Protein AF-A0A0R3VYV4-F1 (afdb_monomer_lite)

InterPro domains:
  IPR000719 Protein kinase domain [PS50011] (1-150)
  IPR001054 Adenylyl cyclase class-3/4/guanylyl cyclase [PF00211] (214-355)
  IPR001054 Adenylyl cyclase class-3/4/guanylyl cyclase [PS50125] (221-351)
  IPR001054 Adenylyl cyclase class-3/4/guanylyl cyclase [SM00044] (185-364)
  IPR001054 Adenylyl cyclase class-3/4/guanylyl cyclase [cd07302] (225-354)
  IPR001245 Serine-threonine/tyrosine-protein kinase, catalytic domain [PF07714] (12-143)
  IPR011009 Protein kinase-like domain superfamily [SSF56112] (5-184)
  IPR018297 Adenylyl cyclase class-4/guanylyl cyclase, conserved site [PS00452] (328-351)
  IPR029787 Nucleotide cyclase [G3DSA:3.30.70.1230] (207-358)
  IPR029787 Nucleotide cyclase [SSF55073] (212-355)
  IPR050401 Cyclic nucleotide synthase [PTHR11920] (3-355)

Foldseek 3Di:
DPPPPDDDPLLLLQLLLLVLVQQLVCCPDPLNHQLQDALVQWDADPLRHTDGHNGPQFDPDDPPRCQLAAPVCVVPVVCSRSDHQLSNLSSSLQNSCCSVPPDDPCVVPDPDDDDDDPVLVVVLSVQSNDNDSVSHDGSVVVSVSSCVVCVPCPVVSSVVVVVVVVVVVVVVVVVVVVVVVVVVVVVVVVLVVLPVQDDPVCSVCLVVVHFWDKDKDFKKKKKKKAWPPVVVVPVVDDPVLNVVVLVVLVVQLCVLCPVLPWAWADDPDRITMIMDCPPPHPDPCRQVSVVVSVVVSQVSLQVDASPVCRPDRIGMFMFMFMGMWMWGWDDSVDTHIDIDDDRVVVSVVRRVPDDDPVPDDPDPDD

Structure (mmCIF, N/CA/C/O backbone):
data_AF-A0A0R3VYV4-F1
#
_entry.id   AF-A0A0R3VYV4-F1
#
loop_
_atom_site.group_PDB
_atom_site.id
_atom_site.type_symbol
_atom_site.label_atom_id
_atom_site.label_alt_id
_atom_site.label_comp_id
_atom_site.label_asym_id
_atom_site.label_entity_id
_atom_site.label_seq_id
_atom_site.pdbx_PDB_ins_code
_atom_site.Cartn_x
_atom_site.Cartn_y
_atom_site.Cartn_z
_atom_site.occupancy
_atom_site.B_iso_or_equiv
_atom_site.auth_seq_id
_atom_site.auth_comp_id
_atom_site.auth_asym_id
_atom_site.auth_atom_id
_atom_site.pdbx_PDB_model_num
ATOM 1 N N . LEU A 1 1 ? -1.640 -2.825 25.851 1.00 28.78 1 LEU A N 1
ATOM 2 C CA . LEU A 1 1 ? -2.093 -1.734 26.740 1.00 28.78 1 LEU A CA 1
ATOM 3 C C . LEU A 1 1 ? -3.556 -1.986 27.098 1.00 28.78 1 LEU A C 1
ATOM 5 O O . LEU A 1 1 ? -4.439 -1.394 26.499 1.00 28.78 1 LEU A O 1
ATOM 9 N N . HIS A 1 2 ? -3.823 -2.929 28.005 1.00 30.27 2 HIS A N 1
ATOM 10 C CA . HIS A 1 2 ? -5.100 -2.950 28.721 1.00 30.27 2 HIS A CA 1
ATOM 11 C C . HIS A 1 2 ? -4.883 -2.047 29.932 1.00 30.27 2 HIS A C 1
ATOM 13 O O . HIS A 1 2 ? -4.458 -2.519 30.982 1.00 30.27 2 HIS A O 1
ATOM 19 N N . GLU A 1 3 ? -5.051 -0.735 29.760 1.00 36.62 3 GLU A N 1
ATOM 20 C CA . GLU A 1 3 ? -5.226 0.125 30.928 1.00 36.62 3 GLU A CA 1
ATOM 21 C C . GLU A 1 3 ? -6.515 -0.337 31.604 1.00 36.62 3 GLU A C 1
ATOM 23 O O . GLU A 1 3 ? -7.604 -0.271 31.029 1.00 36.62 3 GLU A O 1
ATOM 28 N N . SER A 1 4 ? -6.365 -0.929 32.787 1.00 42.31 4 SER A N 1
ATOM 29 C CA . SER A 1 4 ? -7.476 -1.299 33.648 1.00 42.31 4 SER A CA 1
ATOM 30 C C . SER A 1 4 ? -8.308 -0.049 33.887 1.00 42.31 4 SER A C 1
ATOM 32 O O . SER A 1 4 ? -7.800 0.926 34.440 1.00 42.31 4 SER A O 1
ATOM 34 N N . ILE A 1 5 ? -9.565 -0.076 33.453 1.00 52.41 5 ILE A N 1
ATOM 35 C CA . ILE A 1 5 ? -10.529 0.992 33.703 1.00 52.41 5 ILE A CA 1
ATOM 36 C C . ILE A 1 5 ? -10.590 1.193 35.221 1.00 52.41 5 ILE A C 1
ATOM 38 O O . ILE A 1 5 ? -11.095 0.339 35.948 1.00 52.41 5 ILE A O 1
ATOM 42 N N . THR A 1 6 ? -10.021 2.290 35.718 1.00 52.12 6 THR A N 1
ATOM 43 C CA . THR A 1 6 ? -10.100 2.647 37.133 1.00 52.12 6 THR A CA 1
ATOM 44 C C . THR A 1 6 ? -11.489 3.205 37.388 1.00 52.12 6 THR A C 1
ATOM 46 O O . THR A 1 6 ? -11.818 4.305 36.944 1.00 52.12 6 THR A O 1
ATOM 49 N N . PHE A 1 7 ? -12.326 2.420 38.057 1.00 65.19 7 PHE A N 1
ATOM 50 C CA . PHE A 1 7 ? -13.676 2.835 38.410 1.00 65.19 7 PHE A CA 1
ATOM 51 C C . PHE A 1 7 ? -13.641 3.870 39.534 1.00 65.19 7 PHE A C 1
ATOM 53 O O . PHE A 1 7 ? -13.133 3.586 40.621 1.00 65.19 7 PHE A O 1
ATOM 60 N N . ASP A 1 8 ? -14.208 5.047 39.279 1.00 70.88 8 ASP A N 1
ATOM 61 C CA . ASP A 1 8 ? -14.373 6.081 40.299 1.00 70.88 8 ASP A CA 1
ATOM 62 C C . ASP A 1 8 ? -15.402 5.658 41.368 1.00 70.88 8 ASP A C 1
ATOM 64 O O . ASP A 1 8 ? -16.257 4.792 41.146 1.00 70.88 8 ASP A O 1
ATOM 68 N N . TRP A 1 9 ? -15.317 6.266 42.549 1.00 73.88 9 TRP A N 1
ATOM 69 C CA . TRP A 1 9 ? -16.144 5.985 43.719 1.00 73.88 9 TRP A CA 1
ATOM 70 C C . TRP A 1 9 ? -17.646 6.033 43.414 1.00 73.88 9 TRP A C 1
ATOM 72 O O . TRP A 1 9 ? -18.409 5.143 43.799 1.00 73.88 9 TRP A O 1
ATOM 82 N N . ASP A 1 10 ? -18.063 7.059 42.680 1.00 73.25 10 ASP A N 1
ATOM 83 C CA . ASP A 1 10 ? -19.460 7.288 42.322 1.00 73.25 10 ASP A CA 1
ATOM 84 C C . ASP A 1 10 ? -19.993 6.215 41.352 1.00 73.25 10 ASP A C 1
ATOM 86 O O . ASP A 1 10 ? -21.161 5.824 41.429 1.00 73.25 10 ASP A O 1
ATOM 90 N N . PHE A 1 11 ? -19.124 5.659 40.503 1.00 73.81 11 PHE A N 1
ATOM 91 C CA . PHE A 1 11 ? -19.455 4.533 39.630 1.00 73.81 11 PHE A CA 1
ATOM 92 C C . PHE A 1 11 ? -19.549 3.211 40.406 1.00 73.81 11 PHE A C 1
ATOM 94 O O . PHE A 1 11 ? -20.492 2.444 40.226 1.00 73.81 11 PHE A O 1
ATOM 101 N N . LYS A 1 12 ? -18.619 2.941 41.330 1.00 79.44 12 LYS A N 1
ATOM 102 C CA . LYS A 1 12 ? -18.713 1.760 42.213 1.00 79.44 12 LYS A CA 1
ATOM 103 C C . LYS A 1 12 ? -20.027 1.777 43.007 1.00 79.44 12 LYS A C 1
ATOM 105 O O . LYS A 1 12 ? -20.687 0.749 43.156 1.00 79.44 12 LYS A O 1
ATOM 110 N N . LEU A 1 13 ? -20.449 2.958 43.460 1.00 78.50 13 LEU A N 1
ATOM 111 C CA . LEU A 1 13 ? -21.697 3.145 44.192 1.00 78.50 13 LEU A CA 1
ATOM 112 C C . LEU A 1 13 ? -22.953 2.930 43.332 1.00 78.50 13 LEU A C 1
ATOM 114 O O . LEU A 1 13 ? -23.940 2.376 43.829 1.00 78.50 13 LEU A O 1
ATOM 118 N N . SER A 1 14 ? -22.941 3.340 42.059 1.00 79.00 14 SER A N 1
ATOM 119 C CA . SER A 1 14 ? -24.073 3.097 41.156 1.00 79.00 14 SER A CA 1
ATOM 120 C C . SER A 1 14 ? -24.285 1.601 40.921 1.00 79.00 14 SER A C 1
ATOM 122 O O . SER A 1 14 ? -25.412 1.126 41.067 1.00 79.00 14 SER A O 1
ATOM 124 N N . LEU A 1 15 ? -23.203 0.840 40.715 1.00 83.44 15 LEU A N 1
ATOM 125 C CA . LEU A 1 15 ? -23.258 -0.620 40.599 1.00 83.44 15 LEU A CA 1
ATOM 126 C C . LEU A 1 15 ? -23.847 -1.279 41.853 1.00 83.44 15 LEU A C 1
ATOM 128 O O . LEU A 1 15 ? -24.728 -2.130 41.747 1.00 83.44 15 LEU A O 1
ATOM 132 N N . MET A 1 16 ? -23.403 -0.871 43.048 1.00 86.81 16 MET A N 1
ATOM 133 C CA . MET A 1 16 ? -23.939 -1.412 44.307 1.00 86.81 16 MET A CA 1
ATOM 134 C C . MET A 1 16 ? -25.420 -1.081 44.491 1.00 86.81 16 MET A C 1
ATOM 136 O O . MET A 1 16 ? -26.195 -1.920 44.945 1.00 86.81 16 MET A O 1
ATOM 140 N N . THR A 1 17 ? -25.830 0.123 44.097 1.00 86.31 17 THR A N 1
ATOM 141 C CA . THR A 1 17 ? -27.230 0.548 44.168 1.00 86.31 17 THR A CA 1
ATOM 142 C C . THR A 1 17 ? -28.116 -0.290 43.244 1.00 86.31 17 THR A C 1
ATOM 144 O O . THR A 1 17 ? -29.201 -0.712 43.646 1.00 86.31 17 THR A O 1
ATOM 147 N N . ASP A 1 18 ? -27.663 -0.544 42.017 1.00 87.50 18 ASP A N 1
ATOM 148 C CA . ASP A 1 18 ? -28.381 -1.375 41.049 1.00 87.50 18 ASP A CA 1
ATOM 149 C C . ASP A 1 18 ? -28.469 -2.836 41.515 1.00 87.50 18 ASP A C 1
ATOM 151 O O . ASP A 1 18 ? -29.535 -3.448 41.421 1.00 87.50 18 ASP A O 1
ATOM 155 N N . LEU A 1 19 ? -27.387 -3.371 42.096 1.00 91.56 19 LEU A N 1
ATOM 156 C CA . LEU A 1 19 ? -27.350 -4.722 42.659 1.00 91.56 19 LEU A CA 1
ATOM 157 C C . LEU A 1 19 ? -28.344 -4.889 43.814 1.00 91.56 19 LEU A C 1
ATOM 159 O O . LEU A 1 19 ? -29.138 -5.829 43.810 1.00 91.56 19 LEU A O 1
ATOM 163 N N . VAL A 1 20 ? -28.348 -3.959 44.773 1.00 91.94 20 VAL A N 1
ATOM 164 C CA . VAL A 1 20 ? -29.266 -4.002 45.921 1.00 91.94 20 VAL A CA 1
ATOM 165 C C . VAL A 1 20 ? -30.724 -3.930 45.467 1.00 91.94 20 VAL A C 1
ATOM 167 O O . VAL A 1 20 ? -31.536 -4.733 45.920 1.00 91.94 20 VAL A O 1
ATOM 170 N N . ARG A 1 21 ? -31.057 -3.046 44.517 1.00 91.06 21 ARG A N 1
ATOM 171 C CA . ARG A 1 21 ? -32.418 -2.961 43.954 1.00 91.06 21 ARG A CA 1
ATOM 172 C C . ARG A 1 21 ? -32.823 -4.221 43.200 1.00 91.06 21 ARG A C 1
ATOM 174 O O . ARG A 1 21 ? -33.962 -4.666 43.319 1.00 91.06 21 ARG A O 1
ATOM 181 N N . GLY A 1 22 ? -31.908 -4.784 42.412 1.00 91.94 22 GLY A N 1
ATOM 182 C CA . GLY A 1 22 ? -32.158 -6.021 41.680 1.00 91.94 22 GLY A CA 1
ATOM 183 C C . GLY A 1 22 ? -32.439 -7.192 42.622 1.00 91.94 22 GLY A C 1
ATOM 184 O O . GLY A 1 22 ? -33.384 -7.947 42.396 1.00 91.94 22 GLY A O 1
ATOM 185 N N . MET A 1 23 ? -31.669 -7.308 43.707 1.00 94.31 23 MET A N 1
ATOM 186 C CA . MET A 1 23 ? -31.850 -8.358 44.711 1.00 94.31 23 MET A CA 1
ATOM 187 C C . MET A 1 23 ? -33.095 -8.154 45.572 1.00 94.31 23 MET A C 1
ATOM 189 O O . MET A 1 23 ? -33.805 -9.122 45.834 1.00 94.31 23 MET A O 1
ATOM 193 N N . GLU A 1 24 ? -33.414 -6.918 45.961 1.00 94.31 24 GLU A N 1
ATOM 194 C CA . GLU A 1 24 ? -34.666 -6.592 46.652 1.00 94.31 24 GLU A CA 1
ATOM 195 C C . GLU A 1 24 ? -35.881 -7.008 45.812 1.00 94.31 24 GLU A C 1
ATOM 197 O O . GLU A 1 24 ? -36.778 -7.699 46.303 1.00 94.31 24 GLU A O 1
ATOM 202 N N . TYR A 1 25 ? -35.870 -6.662 44.520 1.00 93.38 25 TYR A N 1
ATOM 203 C CA . TYR A 1 25 ? -36.904 -7.086 43.584 1.00 93.38 25 TYR A CA 1
ATOM 204 C C . TYR A 1 25 ? -36.983 -8.614 43.509 1.00 93.38 25 TYR A C 1
ATOM 206 O O . TYR A 1 25 ? -38.056 -9.182 43.705 1.00 93.38 25 TYR A O 1
ATOM 214 N N . LEU A 1 26 ? -35.855 -9.300 43.315 1.00 92.31 26 LEU A N 1
ATOM 215 C CA . LEU A 1 26 ? -35.811 -10.760 43.232 1.00 92.31 26 LEU A CA 1
ATOM 216 C C . LEU A 1 26 ? -36.357 -11.425 44.507 1.00 92.31 26 LEU A C 1
ATOM 218 O O . LEU A 1 26 ? -37.164 -12.350 44.421 1.00 92.31 26 LEU A O 1
ATOM 222 N N . HIS A 1 27 ? -36.004 -10.921 45.689 1.00 92.94 27 HIS A N 1
ATOM 223 C CA . HIS A 1 27 ? -36.484 -11.420 46.985 1.00 92.94 27 HIS A CA 1
ATOM 224 C C . HIS A 1 27 ? -37.983 -11.205 47.222 1.00 92.94 27 HIS A C 1
ATOM 226 O O . HIS A 1 27 ? -38.566 -11.904 48.062 1.00 92.94 27 HIS A O 1
ATOM 232 N N . SER A 1 28 ? -38.593 -10.249 46.518 1.00 90.38 28 SER A N 1
ATOM 233 C CA . SER A 1 28 ? -40.041 -10.004 46.527 1.00 90.38 28 SER A CA 1
ATOM 234 C C . SER A 1 28 ? -40.818 -10.930 45.581 1.00 90.38 28 SER A C 1
ATOM 236 O O . SER A 1 28 ? -42.023 -11.108 45.744 1.00 90.38 28 SER A O 1
ATOM 238 N N . THR A 1 29 ? -40.137 -11.551 44.612 1.00 90.75 29 THR A N 1
ATOM 239 C CA . THR A 1 29 ? -40.755 -12.478 43.651 1.00 90.75 29 THR A CA 1
ATOM 240 C C . THR A 1 29 ? -40.971 -13.877 44.242 1.00 90.75 29 THR A C 1
ATOM 242 O O . THR A 1 29 ? -40.503 -14.207 45.335 1.00 90.75 29 THR A O 1
ATOM 245 N N . SER A 1 30 ? -41.647 -14.748 43.485 1.00 86.94 30 SER A N 1
ATOM 246 C CA . SER A 1 30 ? -41.888 -16.154 43.846 1.00 86.94 30 SER A CA 1
ATOM 247 C C . SER A 1 30 ? -40.609 -16.982 44.034 1.00 86.94 30 SER A C 1
ATOM 249 O O . SER A 1 30 ? -40.664 -18.003 44.717 1.00 86.94 30 SER A O 1
ATOM 251 N N . LEU A 1 31 ? -39.468 -16.532 43.495 1.00 82.75 31 LEU A N 1
ATOM 252 C CA . LEU A 1 31 ? -38.164 -17.183 43.654 1.00 82.75 31 LEU A CA 1
ATOM 253 C C . LEU A 1 31 ? -37.600 -17.056 45.074 1.00 82.75 31 LEU A C 1
ATOM 255 O O . LEU A 1 31 ? -36.884 -17.946 45.520 1.00 82.75 31 LEU A O 1
ATOM 259 N N . LYS A 1 32 ? -37.948 -15.982 45.801 1.00 86.44 32 LYS A N 1
ATOM 260 C CA . LYS A 1 32 ? -37.542 -15.661 47.186 1.00 86.44 32 LYS A CA 1
ATOM 261 C C . LYS A 1 32 ? -36.037 -15.496 47.447 1.00 86.44 32 LYS A C 1
ATOM 263 O O . LYS A 1 32 ? -35.714 -14.740 48.357 1.00 86.44 32 LYS A O 1
ATOM 268 N N . ALA A 1 33 ? -35.147 -16.148 46.707 1.00 87.94 33 ALA A N 1
ATOM 269 C CA . ALA A 1 33 ? -33.693 -16.046 46.817 1.00 87.94 33 ALA A CA 1
ATOM 270 C C . ALA A 1 33 ? -33.030 -16.312 45.454 1.00 87.94 33 ALA A C 1
ATOM 272 O O . ALA A 1 33 ? -33.612 -16.958 44.582 1.00 87.94 33 ALA A O 1
ATOM 273 N N . HIS A 1 34 ? -31.812 -15.805 45.269 1.00 89.56 34 HIS A N 1
ATOM 274 C CA . HIS A 1 34 ? -30.977 -16.106 44.109 1.00 89.56 34 HIS A CA 1
ATOM 275 C C . HIS A 1 34 ? -30.179 -17.395 44.330 1.00 89.56 34 HIS A C 1
ATOM 277 O O . HIS A 1 34 ? -30.034 -18.194 43.405 1.00 89.56 34 HIS A O 1
ATOM 283 N N . GLY A 1 35 ? -29.619 -17.573 45.530 1.00 84.50 35 GLY A N 1
ATOM 284 C CA . GLY A 1 35 ? -28.964 -18.794 46.006 1.00 84.50 35 GLY A CA 1
ATOM 285 C C . GLY A 1 35 ? -27.571 -19.085 45.452 1.00 84.50 35 GLY A C 1
ATOM 286 O O . GLY A 1 35 ? -26.878 -19.972 45.948 1.00 84.50 35 GLY A O 1
ATOM 287 N N . ARG A 1 36 ? -27.134 -18.331 44.443 1.00 84.88 36 ARG A N 1
ATOM 288 C CA . ARG A 1 36 ? -25.826 -18.469 43.787 1.00 84.88 36 ARG A CA 1
ATOM 289 C C . ARG A 1 36 ? -25.232 -17.121 43.390 1.00 84.88 36 ARG A C 1
ATOM 291 O O . ARG A 1 36 ? -24.503 -17.042 42.410 1.00 84.88 36 ARG A O 1
ATOM 298 N N . LEU A 1 37 ? -25.585 -16.058 44.102 1.00 88.44 37 LEU A N 1
ATOM 299 C CA . LEU A 1 37 ? -25.107 -14.726 43.767 1.00 88.44 37 LEU A CA 1
ATOM 300 C C . LEU A 1 37 ? -23.566 -14.687 43.839 1.00 88.44 37 LEU A C 1
ATOM 302 O O . LEU A 1 37 ? -22.977 -15.041 44.855 1.00 88.44 37 LEU A O 1
ATOM 306 N N . LYS A 1 38 ? -22.913 -14.272 42.754 1.00 87.06 38 LYS A N 1
ATOM 307 C CA . LYS A 1 38 ? -21.460 -14.035 42.665 1.00 87.06 38 LYS A CA 1
ATOM 308 C C . LYS A 1 38 ? -21.188 -12.923 41.660 1.00 87.06 38 LYS A C 1
ATOM 310 O O . LYS A 1 38 ? -22.064 -12.566 40.871 1.00 87.06 38 LYS A O 1
ATOM 315 N N . SER A 1 39 ? -19.972 -12.387 41.658 1.00 84.88 39 SER A N 1
ATOM 316 C CA . SER A 1 39 ? -19.599 -11.269 40.779 1.00 84.88 39 SER A CA 1
ATOM 317 C C . SER A 1 39 ? -19.772 -11.582 39.290 1.00 84.88 39 SER A C 1
ATOM 319 O O . SER A 1 39 ? -20.167 -10.703 38.531 1.00 84.88 39 SER A O 1
ATOM 321 N N . THR A 1 40 ? -19.599 -12.837 38.866 1.00 84.50 40 THR A N 1
ATOM 322 C CA . THR A 1 40 ? -19.839 -13.264 37.474 1.00 84.50 40 THR A CA 1
ATOM 323 C C . THR A 1 40 ? -21.316 -13.281 37.064 1.00 84.50 40 THR A C 1
ATOM 325 O O . THR A 1 40 ? -21.600 -13.275 35.870 1.00 84.50 40 THR A O 1
ATOM 328 N N . ASN A 1 41 ? -22.258 -13.242 38.015 1.00 87.25 41 ASN A N 1
ATOM 329 C CA . ASN A 1 41 ? -23.694 -13.108 37.731 1.00 87.25 41 ASN A CA 1
ATOM 330 C C . ASN A 1 41 ? -24.158 -11.650 37.608 1.00 87.25 41 ASN A C 1
ATOM 332 O O . ASN A 1 41 ? -25.302 -11.396 37.217 1.00 87.25 41 ASN A O 1
ATOM 336 N N . CYS A 1 42 ? -23.278 -10.697 37.912 1.00 88.06 42 CYS A N 1
ATOM 337 C CA . CYS A 1 42 ? -23.524 -9.268 37.800 1.00 88.06 42 CYS A CA 1
ATOM 338 C C . CYS A 1 42 ? -22.961 -8.753 36.471 1.00 88.06 42 CYS A C 1
ATOM 340 O O . CYS A 1 42 ? -21.766 -8.492 36.346 1.00 88.06 42 CYS A O 1
ATOM 342 N N . VAL A 1 43 ? -23.823 -8.588 35.468 1.00 85.81 43 VAL A N 1
ATOM 343 C CA . VAL A 1 43 ? -23.427 -8.101 34.139 1.00 85.81 43 VAL A CA 1
ATOM 344 C C . VAL A 1 43 ? -23.752 -6.622 33.979 1.00 85.81 43 VAL A C 1
ATOM 346 O O . VAL A 1 43 ? -24.788 -6.148 34.439 1.00 85.81 43 VAL A O 1
ATOM 349 N N . VAL A 1 44 ? -22.891 -5.883 33.286 1.00 82.88 44 VAL A N 1
ATOM 350 C CA . VAL A 1 44 ? -23.073 -4.448 33.039 1.00 82.88 44 VAL A CA 1
ATOM 351 C C . VAL A 1 44 ? -23.403 -4.228 31.565 1.00 82.88 44 VAL A C 1
ATOM 353 O O . VAL A 1 44 ? -22.720 -4.740 30.680 1.00 82.88 44 VAL A O 1
ATOM 356 N N . ASN A 1 45 ? -24.485 -3.500 31.278 1.00 76.31 45 ASN A N 1
ATOM 357 C CA . ASN A 1 45 ? -24.904 -3.240 29.897 1.00 76.31 45 ASN A CA 1
ATOM 358 C C . ASN A 1 45 ? -24.183 -2.023 29.275 1.00 76.31 45 ASN A C 1
ATOM 360 O O . ASN A 1 45 ? -23.440 -1.312 29.942 1.00 76.31 45 ASN A O 1
ATOM 364 N N . ARG A 1 46 ? -24.456 -1.723 27.993 1.00 68.38 46 ARG A N 1
ATOM 365 C CA . ARG A 1 46 ? -23.885 -0.554 27.278 1.00 68.38 46 ARG A CA 1
ATOM 366 C C . ARG A 1 46 ? -24.219 0.807 27.907 1.00 68.38 46 ARG A C 1
ATOM 368 O O . ARG A 1 46 ? -23.581 1.794 27.573 1.00 68.38 46 ARG A O 1
ATOM 375 N N . ARG A 1 47 ? -25.241 0.868 28.765 1.00 68.38 47 ARG A N 1
ATOM 376 C CA . ARG A 1 47 ? -25.630 2.063 29.530 1.00 68.38 47 ARG A CA 1
ATOM 377 C C . ARG A 1 47 ? -25.070 2.036 30.953 1.00 68.38 47 ARG A C 1
ATOM 379 O O . ARG A 1 47 ? -25.530 2.807 31.784 1.00 68.38 47 ARG A O 1
ATOM 386 N N . TRP A 1 48 ? -24.126 1.134 31.225 1.00 72.12 48 TRP A N 1
ATOM 387 C CA . TRP A 1 48 ? -23.460 0.969 32.510 1.00 72.12 48 TRP A CA 1
ATOM 388 C C . TRP A 1 48 ? -24.390 0.670 33.697 1.00 72.12 48 TRP A C 1
ATOM 390 O O . TRP A 1 48 ? -24.070 0.975 34.841 1.00 72.12 48 TRP A O 1
ATOM 400 N N . VAL A 1 49 ? -25.536 0.046 33.421 1.00 79.38 49 VAL A N 1
ATOM 401 C CA . VAL A 1 49 ? -26.479 -0.429 34.442 1.00 79.38 49 VAL A CA 1
ATOM 402 C C . VAL A 1 49 ? -26.161 -1.882 34.763 1.00 79.38 49 VAL A C 1
ATOM 404 O O . VAL A 1 49 ? -26.051 -2.702 33.839 1.00 79.38 49 VAL A O 1
ATOM 407 N N . LEU A 1 50 ? -26.055 -2.201 36.054 1.00 87.00 50 LEU A N 1
ATOM 408 C CA . LEU A 1 50 ? -25.842 -3.571 36.516 1.00 87.00 50 LEU A CA 1
ATOM 409 C C . LEU A 1 50 ? -27.150 -4.364 36.439 1.00 87.00 50 LEU A C 1
ATOM 411 O O . LEU A 1 50 ? -28.215 -3.908 36.857 1.00 87.00 50 LEU A O 1
ATOM 415 N N . LYS A 1 51 ? -27.069 -5.579 35.900 1.00 87.44 51 LYS A N 1
ATOM 416 C CA . LYS A 1 51 ? -28.161 -6.548 35.846 1.00 87.44 51 LYS A CA 1
ATOM 417 C C . LYS A 1 51 ? -27.721 -7.877 36.440 1.00 87.44 51 LYS A C 1
ATOM 419 O O . LYS A 1 51 ? -26.584 -8.304 36.267 1.00 87.44 51 LYS A O 1
ATOM 424 N N . ILE A 1 52 ? -28.659 -8.526 37.113 1.00 91.94 52 ILE A N 1
ATOM 425 C CA . ILE A 1 52 ? -28.465 -9.813 37.779 1.00 91.94 52 ILE A CA 1
ATOM 426 C C . ILE A 1 52 ? -28.917 -10.926 36.831 1.00 91.94 52 ILE A C 1
ATOM 428 O O . ILE A 1 52 ? -29.929 -10.775 36.142 1.00 91.94 52 ILE A O 1
ATOM 432 N N . THR A 1 53 ? -28.159 -12.018 36.770 1.00 89.94 53 THR A N 1
ATOM 433 C CA . THR A 1 53 ? -28.362 -13.144 35.840 1.00 89.94 53 THR A CA 1
ATOM 434 C C . THR A 1 53 ? -28.225 -14.493 36.552 1.00 89.94 53 THR A C 1
ATOM 436 O O . THR A 1 53 ? -27.791 -14.542 37.695 1.00 89.94 53 THR A O 1
ATOM 439 N N . ASP A 1 54 ? -28.618 -15.587 35.893 1.00 84.94 54 ASP A N 1
ATOM 440 C CA . ASP A 1 54 ? -28.534 -16.974 36.396 1.00 84.94 54 ASP A CA 1
ATOM 441 C C . ASP A 1 54 ? -29.229 -17.251 37.744 1.00 84.94 54 ASP A C 1
ATOM 443 O O . ASP A 1 54 ? -28.800 -18.101 38.530 1.00 84.94 54 ASP A O 1
ATOM 447 N N . PHE A 1 55 ? -30.336 -16.561 38.009 1.00 84.06 55 PHE A N 1
ATOM 448 C CA . PHE A 1 55 ? -31.223 -16.854 39.133 1.00 84.06 55 PHE A CA 1
ATOM 449 C C . PHE A 1 55 ? -32.266 -17.927 38.776 1.00 84.06 55 PHE A C 1
ATOM 451 O O . PHE A 1 55 ? -32.651 -18.082 37.618 1.00 84.06 55 PHE A O 1
ATOM 458 N N . GLY A 1 56 ? -32.756 -18.663 39.779 1.00 71.75 56 GLY A N 1
ATOM 459 C CA . GLY A 1 56 ? -33.823 -19.663 39.608 1.00 71.75 56 GLY A CA 1
ATOM 460 C C . GLY A 1 56 ? -33.377 -21.023 39.057 1.00 71.75 56 GLY A C 1
ATOM 461 O O . GLY A 1 56 ? -34.219 -21.889 38.830 1.00 71.75 56 GLY A O 1
ATOM 462 N N . VAL A 1 57 ? -32.071 -21.238 38.869 1.00 70.94 57 VAL A N 1
ATOM 463 C CA . VAL A 1 57 ? -31.505 -22.529 38.451 1.00 70.94 57 VAL A CA 1
ATOM 464 C C . VAL A 1 57 ? -30.860 -23.222 39.663 1.00 70.94 57 VAL A C 1
ATOM 466 O O . VAL A 1 57 ? -29.938 -22.644 40.248 1.00 70.94 57 VAL A O 1
ATOM 469 N N . PRO A 1 58 ? -31.287 -24.447 40.039 1.00 64.56 58 PRO A N 1
ATOM 470 C CA . PRO A 1 58 ? -30.677 -25.203 41.135 1.00 64.56 58 PRO A CA 1
ATOM 471 C C . PRO A 1 58 ? -29.168 -25.402 40.940 1.00 64.56 58 PRO A C 1
ATOM 473 O O . PRO A 1 58 ? -28.674 -25.513 39.814 1.00 64.56 58 PRO A O 1
ATOM 476 N N . LYS A 1 59 ? -28.410 -25.426 42.041 1.00 63.28 59 LYS A N 1
ATOM 477 C CA . LYS A 1 59 ? -26.944 -25.551 42.017 1.00 63.28 59 LYS A CA 1
ATOM 478 C C . LYS A 1 59 ? -26.528 -26.906 41.423 1.00 63.28 59 LYS A C 1
ATOM 480 O O . LYS A 1 59 ? -26.846 -27.951 41.975 1.00 63.28 59 LYS A O 1
ATOM 485 N N . ILE A 1 60 ? -25.785 -26.891 40.313 1.00 58.44 60 ILE A N 1
ATOM 486 C CA . ILE A 1 60 ? -25.001 -28.052 39.868 1.00 58.44 60 ILE A CA 1
ATOM 487 C C . ILE A 1 60 ? -23.709 -27.989 40.683 1.00 58.44 60 ILE A C 1
ATOM 489 O O . ILE A 1 60 ? -22.953 -27.027 40.546 1.00 58.44 60 ILE A O 1
ATOM 493 N N . CYS A 1 61 ? -23.512 -28.932 41.605 1.00 48.75 61 CYS A N 1
ATOM 494 C CA . CYS A 1 61 ? -22.397 -28.920 42.551 1.00 48.75 61 CYS A CA 1
ATOM 495 C C . CYS A 1 61 ? -21.044 -28.834 41.833 1.00 48.75 61 CYS A C 1
ATOM 497 O O . CYS A 1 61 ? -20.560 -29.825 41.295 1.00 48.75 61 CYS A O 1
ATOM 499 N N . ASN A 1 62 ? -20.417 -27.658 41.874 1.00 52.22 62 ASN A N 1
ATOM 500 C CA . ASN A 1 62 ? -19.005 -27.481 41.563 1.00 52.22 62 ASN A CA 1
ATOM 501 C C . ASN A 1 62 ? -18.293 -27.025 42.841 1.00 52.22 62 ASN A C 1
ATOM 503 O O . ASN A 1 62 ? -18.648 -26.006 43.434 1.00 52.22 62 ASN A O 1
ATOM 507 N N . LEU A 1 63 ? -17.301 -27.804 43.277 1.00 50.06 63 LEU A N 1
ATOM 508 C CA . LEU A 1 63 ? -16.560 -27.644 44.539 1.00 50.06 63 LEU A CA 1
ATOM 509 C C . LEU A 1 63 ? -15.674 -26.381 44.595 1.00 50.06 63 LEU A C 1
ATOM 511 O O . LEU A 1 63 ? -15.089 -26.089 45.632 1.00 50.06 63 LEU A O 1
ATOM 515 N N . THR A 1 64 ? -15.569 -25.626 43.501 1.00 52.09 64 THR A N 1
ATOM 516 C CA . THR A 1 64 ? -14.614 -24.519 43.335 1.00 52.09 64 THR A CA 1
ATOM 517 C C . THR A 1 64 ? -15.148 -23.140 43.743 1.00 52.09 64 THR A C 1
ATOM 519 O O . THR A 1 64 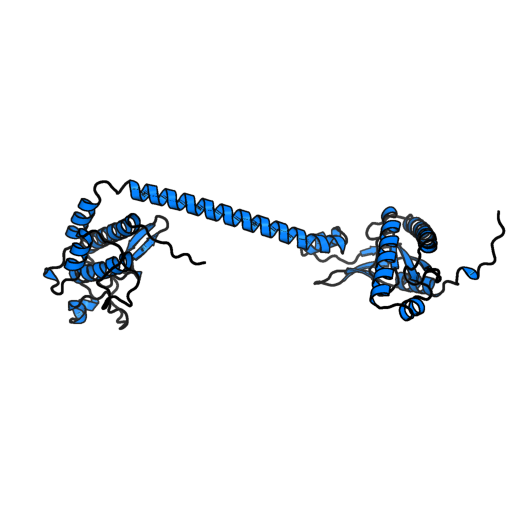? -14.369 -22.198 43.830 1.00 52.09 64 THR A O 1
ATOM 522 N N . GLU A 1 65 ? -16.450 -22.983 44.007 1.00 60.75 65 GLU A N 1
ATOM 523 C CA . GLU A 1 65 ? -17.094 -21.666 44.211 1.00 60.75 65 GLU A CA 1
ATOM 524 C C . GLU A 1 65 ? -17.572 -21.439 45.660 1.00 60.75 65 GLU A C 1
ATOM 526 O O . GLU A 1 65 ? -18.723 -21.076 45.912 1.00 60.75 65 GLU A O 1
ATOM 531 N N . GLN A 1 66 ? -16.699 -21.680 46.643 1.00 69.06 66 GLN A N 1
ATOM 532 C CA . GLN A 1 66 ? -17.051 -21.571 48.069 1.00 69.06 66 GLN A CA 1
ATOM 533 C C . GLN A 1 66 ? -17.051 -20.129 48.607 1.00 69.06 66 GLN A C 1
ATOM 535 O O . GLN A 1 66 ? -17.736 -19.865 49.589 1.00 69.06 66 GLN A O 1
ATOM 540 N N . LEU A 1 67 ? -16.352 -19.188 47.959 1.00 78.88 67 LEU A N 1
ATOM 541 C CA . LEU A 1 67 ? -16.119 -17.839 48.500 1.00 78.88 67 LEU A CA 1
ATOM 542 C C . LEU A 1 67 ? -17.403 -17.024 48.731 1.00 78.88 67 LEU A C 1
ATOM 544 O O . LEU A 1 67 ? -17.537 -16.372 49.760 1.00 78.88 67 LEU A O 1
ATOM 548 N N . TRP A 1 68 ? -18.346 -17.061 47.788 1.00 83.38 68 TRP A N 1
ATOM 549 C CA . TRP A 1 68 ? -19.619 -16.332 47.891 1.00 83.38 68 TRP A CA 1
ATOM 550 C C . TRP A 1 68 ? -20.706 -17.127 48.632 1.00 83.38 68 TRP A C 1
ATOM 552 O O . TRP A 1 68 ? -21.813 -16.629 48.816 1.00 83.38 68 TRP A O 1
ATOM 562 N N . THR A 1 69 ? -20.418 -18.366 49.052 1.00 83.88 69 THR A N 1
ATOM 563 C CA . THR A 1 69 ? -21.380 -19.197 49.786 1.00 83.88 69 THR A CA 1
ATOM 564 C C . THR A 1 69 ? -21.272 -18.892 51.278 1.00 83.88 69 THR A C 1
ATOM 566 O O . THR A 1 69 ? -20.190 -18.957 51.855 1.00 83.88 69 THR A O 1
ATOM 569 N N . SER A 1 70 ? -22.394 -18.571 51.919 1.00 85.75 70 SER A N 1
ATOM 570 C CA . SER A 1 70 ? -22.406 -18.229 53.340 1.00 85.75 70 SER A CA 1
ATOM 571 C C . SER A 1 70 ? -22.087 -19.432 54.250 1.00 85.75 70 SER A C 1
ATOM 573 O O . SER A 1 70 ? -22.372 -20.576 53.879 1.00 85.75 70 SER A O 1
ATOM 575 N N . PRO A 1 71 ? -21.534 -19.211 55.461 1.00 85.31 71 PRO A N 1
ATOM 576 C CA . PRO A 1 71 ? -21.114 -20.282 56.369 1.00 85.31 71 PRO A CA 1
ATOM 577 C C . PRO A 1 71 ? -22.220 -21.279 56.722 1.00 85.31 71 PRO A C 1
ATOM 579 O O . PRO A 1 71 ? -21.961 -22.472 56.844 1.00 85.31 71 PRO A O 1
ATOM 582 N N . GLU A 1 72 ? -23.463 -20.820 56.867 1.00 85.44 72 GLU A N 1
ATOM 583 C CA . GLU A 1 72 ? -24.603 -21.692 57.142 1.00 85.44 72 GLU A CA 1
ATOM 584 C C . GLU A 1 72 ? -24.972 -22.580 55.947 1.00 85.44 72 GLU A C 1
ATOM 586 O O . GLU A 1 72 ? -25.319 -23.740 56.141 1.00 85.44 72 GLU A O 1
ATOM 591 N N . LEU A 1 73 ? -24.824 -22.078 54.718 1.00 84.62 73 LEU A N 1
ATOM 592 C CA . LEU A 1 73 ? -25.059 -22.862 53.504 1.00 84.62 73 LEU A CA 1
ATOM 593 C C . LEU A 1 73 ? -23.906 -23.837 53.236 1.00 84.62 73 LEU A C 1
ATOM 595 O O . LEU A 1 73 ? -24.115 -24.885 52.643 1.00 84.62 73 LEU A O 1
ATOM 599 N N . LEU A 1 74 ? -22.692 -23.545 53.707 1.00 83.56 74 LEU A N 1
ATOM 600 C CA . LEU A 1 74 ? -21.594 -24.518 53.681 1.00 83.56 74 LEU A CA 1
ATOM 601 C C . LEU A 1 74 ? -21.813 -25.684 54.661 1.00 83.56 74 LEU A C 1
ATOM 603 O O . LEU A 1 74 ? -21.226 -26.746 54.476 1.00 83.56 74 LEU A O 1
ATOM 607 N N . ARG A 1 75 ? -22.636 -25.491 55.701 1.00 84.62 75 ARG A N 1
ATOM 608 C CA . ARG A 1 75 ? -22.956 -26.511 56.715 1.00 84.62 75 ARG A CA 1
ATOM 609 C C . ARG A 1 75 ? -24.192 -27.347 56.367 1.00 84.62 75 ARG A C 1
ATOM 611 O O . ARG A 1 75 ? -24.319 -28.449 56.889 1.00 84.62 75 ARG A O 1
ATOM 618 N N . ASP A 1 76 ? -25.082 -26.837 55.516 1.00 83.12 76 ASP A N 1
ATOM 619 C CA . ASP A 1 76 ? -26.320 -27.505 55.098 1.00 83.12 76 ASP A CA 1
ATOM 620 C C . ASP A 1 76 ? -26.425 -27.571 53.567 1.00 83.12 76 ASP A C 1
ATOM 622 O O . ASP A 1 76 ? -26.803 -26.606 52.897 1.00 83.12 76 ASP A O 1
ATOM 626 N N . GLU A 1 77 ? -26.127 -28.747 53.012 1.00 76.00 77 GLU A N 1
ATOM 627 C CA . GLU A 1 77 ? -26.155 -29.004 51.568 1.00 76.00 77 GLU A CA 1
ATOM 628 C C . GLU A 1 77 ? -27.553 -28.849 50.951 1.00 76.00 77 GLU A C 1
ATOM 630 O O . GLU A 1 77 ? -27.681 -28.457 49.788 1.00 76.00 77 GLU A O 1
ATOM 635 N N . THR A 1 78 ? -28.613 -29.116 51.718 1.00 79.12 78 THR A N 1
ATOM 636 C CA . THR A 1 78 ? -29.991 -29.019 51.218 1.00 79.12 78 THR A CA 1
ATOM 637 C C . THR A 1 78 ? -30.419 -27.565 51.083 1.00 79.12 78 THR A C 1
ATOM 639 O O . THR A 1 78 ? -30.953 -27.160 50.046 1.00 79.12 78 THR A O 1
ATOM 642 N N . ALA A 1 79 ? -30.092 -26.747 52.085 1.00 77.88 79 ALA A N 1
ATOM 643 C CA . ALA A 1 79 ? -30.283 -25.306 52.026 1.00 77.88 79 ALA A CA 1
ATOM 644 C C . ALA A 1 79 ? -29.401 -24.666 50.942 1.00 77.88 79 ALA A C 1
ATOM 646 O O . ALA A 1 79 ? -29.843 -23.732 50.272 1.00 77.88 79 ALA A O 1
ATOM 647 N N . ALA A 1 80 ? -28.188 -25.182 50.713 1.00 76.19 80 ALA A N 1
ATOM 648 C CA . ALA A 1 80 ? -27.270 -24.687 49.684 1.00 76.19 80 ALA A CA 1
ATOM 649 C C . ALA A 1 80 ? -27.766 -24.890 48.245 1.00 76.19 80 ALA A C 1
ATOM 651 O O . ALA A 1 80 ? -27.351 -24.150 47.349 1.00 76.19 80 ALA A O 1
ATOM 652 N N . LEU A 1 81 ? -28.629 -25.884 48.007 1.00 75.94 81 LEU A N 1
ATOM 653 C CA . LEU A 1 81 ? -29.182 -26.173 46.682 1.00 75.94 81 LEU A CA 1
ATOM 654 C C . LEU A 1 81 ? -30.207 -25.117 46.240 1.00 75.94 81 LEU A C 1
ATOM 656 O O . LEU A 1 81 ? -30.286 -24.794 45.053 1.00 75.94 81 LEU A O 1
ATOM 660 N N . ILE A 1 82 ? -30.980 -24.599 47.200 1.00 78.88 82 ILE A N 1
ATOM 661 C CA . ILE A 1 82 ? -32.072 -23.635 46.992 1.00 78.88 82 ILE A CA 1
ATOM 662 C C . ILE A 1 82 ? -31.580 -22.200 47.222 1.00 78.88 82 ILE A C 1
ATOM 664 O O . ILE A 1 82 ? -31.954 -21.282 46.493 1.00 78.88 82 ILE A O 1
ATOM 668 N N . GLY A 1 83 ? -30.720 -22.013 48.222 1.00 84.69 83 GLY A N 1
ATOM 669 C CA . GLY A 1 83 ? -30.285 -20.708 48.689 1.00 84.69 83 GLY A CA 1
ATOM 670 C C . GLY A 1 83 ? -31.276 -20.036 49.632 1.00 84.69 83 GLY A C 1
ATOM 671 O O . GLY A 1 83 ? -32.457 -20.379 49.711 1.00 84.69 83 GLY A O 1
ATOM 672 N N . THR A 1 84 ? -30.786 -19.044 50.370 1.00 89.81 84 THR A N 1
ATOM 673 C CA . THR A 1 84 ? -31.575 -18.295 51.350 1.00 89.81 84 THR A CA 1
ATOM 674 C C . THR A 1 84 ? -31.355 -16.796 51.175 1.00 89.81 84 THR A C 1
ATOM 676 O O . THR A 1 84 ? -30.291 -16.356 50.739 1.00 89.81 84 THR A O 1
ATOM 679 N N . LYS A 1 85 ? -32.350 -15.991 51.565 1.00 92.25 85 LYS A N 1
ATOM 680 C CA . LYS A 1 85 ? -32.230 -14.524 51.596 1.00 92.25 85 LYS A CA 1
ATOM 681 C C . LYS A 1 85 ? -30.984 -14.034 52.353 1.00 92.25 85 LYS A C 1
ATOM 683 O O . LYS A 1 85 ? -30.246 -13.240 51.777 1.00 92.25 85 LYS A O 1
ATOM 688 N N . PRO A 1 86 ? -30.699 -14.494 53.591 1.00 92.12 86 PRO A N 1
ATOM 689 C CA . PRO A 1 86 ? -29.479 -14.093 54.292 1.00 92.12 86 PRO A CA 1
ATOM 690 C C . PRO A 1 86 ? -28.197 -14.621 53.633 1.00 92.12 86 PRO A C 1
ATOM 692 O O . PRO A 1 86 ? -27.153 -13.982 53.768 1.00 92.12 86 PRO A O 1
ATOM 695 N N . GLY A 1 87 ? -28.253 -15.742 52.907 1.00 90.19 87 GLY A N 1
ATOM 696 C CA . GLY A 1 87 ? -27.130 -16.230 52.104 1.00 90.19 87 GLY A CA 1
ATOM 697 C C . GLY A 1 87 ? -26.782 -15.287 50.949 1.00 90.19 87 GLY A C 1
ATOM 698 O O . GLY A 1 87 ? -25.614 -14.968 50.747 1.00 90.19 87 GLY A O 1
ATOM 699 N N . ASP A 1 88 ? -27.786 -14.746 50.254 1.00 92.38 88 ASP A N 1
ATOM 700 C CA . ASP A 1 88 ? -27.561 -13.745 49.202 1.00 92.38 88 ASP A CA 1
ATOM 701 C C . ASP A 1 88 ? -26.976 -12.432 49.753 1.00 92.38 88 ASP A C 1
ATOM 703 O O . ASP A 1 88 ? -26.178 -11.778 49.085 1.00 92.38 88 ASP A O 1
ATOM 707 N N . VAL A 1 89 ? -27.350 -12.041 50.977 1.00 93.50 89 VAL A N 1
ATOM 708 C CA . VAL A 1 89 ? -26.802 -10.844 51.644 1.00 93.50 89 VAL A CA 1
ATOM 709 C C . VAL A 1 89 ? -25.312 -11.020 51.957 1.00 93.50 89 VAL A C 1
ATOM 711 O O . VAL A 1 89 ? -24.530 -10.088 51.772 1.00 93.50 89 VAL A O 1
ATOM 714 N N . TYR A 1 90 ? -24.899 -12.224 52.361 1.00 91.56 90 TYR A N 1
ATOM 715 C CA . TYR A 1 90 ? -23.482 -12.556 52.526 1.00 91.56 90 TYR A CA 1
ATOM 716 C C . TYR A 1 90 ? -22.734 -12.458 51.192 1.00 91.56 90 TYR A C 1
ATOM 718 O O . TYR A 1 90 ? -21.705 -11.792 51.101 1.00 91.56 90 TYR A O 1
ATOM 726 N N . ALA A 1 91 ? -23.277 -13.065 50.133 1.00 90.69 91 ALA A N 1
ATOM 727 C CA . ALA A 1 91 ? -22.689 -13.003 48.798 1.00 90.69 91 ALA A CA 1
ATOM 728 C C . ALA A 1 91 ? -22.550 -11.559 48.284 1.00 90.69 91 ALA A C 1
ATOM 730 O O . ALA A 1 91 ? -21.528 -11.203 47.694 1.00 90.69 91 ALA A O 1
ATOM 731 N N . PHE A 1 92 ? -23.544 -10.707 48.555 1.00 92.25 92 PHE A N 1
ATOM 732 C CA . PHE A 1 92 ? -23.478 -9.274 48.276 1.00 92.25 92 PHE A CA 1
ATOM 733 C C . PHE A 1 92 ? -22.297 -8.600 48.985 1.00 92.25 92 PHE A C 1
ATOM 735 O O . PHE A 1 92 ? -21.606 -7.804 48.354 1.00 92.25 92 PHE A O 1
ATOM 742 N N . ALA A 1 93 ? -22.016 -8.935 50.250 1.00 88.88 93 ALA A N 1
ATOM 743 C CA . ALA A 1 93 ? -20.875 -8.381 50.983 1.00 88.88 93 ALA A CA 1
ATOM 744 C C . ALA A 1 93 ? -19.535 -8.720 50.310 1.00 88.88 93 ALA A C 1
ATOM 746 O O . ALA A 1 93 ? -18.669 -7.852 50.194 1.00 88.88 93 ALA A O 1
ATOM 747 N N . ILE A 1 94 ? -19.393 -9.950 49.804 1.00 86.50 94 ILE A N 1
ATOM 748 C CA . ILE A 1 94 ? -18.211 -10.371 49.039 1.00 86.50 94 ILE A CA 1
ATOM 749 C C . ILE A 1 94 ? -18.090 -9.561 47.749 1.00 86.50 94 ILE A C 1
ATOM 751 O O . ILE A 1 94 ? -17.035 -8.996 47.482 1.00 86.50 94 ILE A O 1
ATOM 755 N N . ILE A 1 95 ? -19.169 -9.444 46.970 1.00 87.56 95 ILE A N 1
ATOM 756 C CA . ILE A 1 95 ? -19.164 -8.676 45.713 1.00 87.56 95 ILE A CA 1
ATOM 757 C C . ILE A 1 95 ? -18.836 -7.203 45.979 1.00 87.56 95 ILE A C 1
ATOM 759 O O . ILE A 1 95 ? -18.046 -6.594 45.260 1.00 87.56 95 ILE A O 1
ATOM 763 N N . MET A 1 96 ? -19.414 -6.630 47.033 1.00 85.75 96 MET A N 1
ATOM 764 C CA . MET A 1 96 ? -19.132 -5.269 47.467 1.00 85.75 96 MET A CA 1
ATOM 765 C C . MET A 1 96 ? -17.648 -5.110 47.805 1.00 85.75 96 MET A C 1
ATOM 767 O O . MET A 1 96 ? -17.000 -4.180 47.328 1.00 85.75 96 MET A O 1
ATOM 771 N N . HIS A 1 97 ? -17.082 -6.053 48.555 1.00 81.50 97 HIS A N 1
ATOM 772 C CA . HIS A 1 97 ? -15.656 -6.075 48.850 1.00 81.50 97 HIS A CA 1
ATOM 773 C C . HIS A 1 97 ? -14.800 -6.161 47.575 1.00 81.50 97 HIS A C 1
ATOM 775 O O . HIS A 1 97 ? -13.853 -5.393 47.428 1.00 81.50 97 HIS A O 1
ATOM 781 N N . GLU A 1 98 ? -15.135 -7.044 46.631 1.00 80.62 98 GLU A N 1
ATOM 782 C CA . GLU A 1 98 ? -14.414 -7.198 45.359 1.00 80.62 98 GLU A CA 1
ATOM 783 C C . GLU A 1 98 ? -14.380 -5.897 44.550 1.00 80.62 98 GLU A C 1
ATOM 785 O O . GLU A 1 98 ? -13.322 -5.503 44.056 1.00 80.62 98 GLU A O 1
ATOM 790 N N . VAL A 1 99 ? -15.520 -5.205 44.462 1.00 78.06 99 VAL A N 1
ATOM 791 C CA . VAL A 1 99 ? -15.655 -3.944 43.718 1.00 78.06 99 VAL A CA 1
ATOM 792 C C . VAL A 1 99 ? -14.843 -2.814 44.352 1.00 78.06 99 VAL A C 1
ATOM 794 O O . VAL A 1 99 ? -14.281 -1.980 43.634 1.00 78.06 99 VAL A O 1
ATOM 797 N N . PHE A 1 100 ? -14.760 -2.765 45.683 1.00 76.31 100 PHE A N 1
ATOM 798 C CA . PHE A 1 100 ? -14.016 -1.708 46.363 1.00 76.31 100 PHE A CA 1
ATOM 799 C C . PHE A 1 100 ? -12.520 -2.009 46.541 1.00 76.31 100 PHE A C 1
ATOM 801 O O . PHE A 1 100 ? -11.748 -1.051 46.518 1.00 76.31 100 PHE A O 1
ATOM 808 N N . TYR A 1 101 ? -12.099 -3.276 46.663 1.00 71.88 101 TYR A N 1
ATOM 809 C CA . TYR A 1 101 ? -10.752 -3.626 47.142 1.00 71.88 101 TYR A CA 1
ATOM 810 C C . TYR A 1 101 ? -9.831 -4.450 46.213 1.00 71.88 101 TYR A C 1
ATOM 812 O O . TYR A 1 101 ? -8.658 -4.472 46.550 1.00 71.88 101 TYR A O 1
ATOM 820 N N . LEU A 1 102 ? -10.286 -5.082 45.108 1.00 65.25 102 LEU A N 1
ATOM 821 C CA . LEU A 1 102 ? -9.503 -5.834 44.069 1.00 65.25 102 LEU A CA 1
ATOM 822 C C . LEU A 1 102 ? -8.133 -6.498 44.459 1.00 65.25 102 LEU A C 1
ATOM 824 O O . LEU A 1 102 ? -7.193 -5.777 44.786 1.00 65.25 102 LEU A O 1
ATOM 828 N N . PRO A 1 103 ? -7.844 -7.789 44.150 1.00 58.00 103 PRO A N 1
ATOM 829 C CA . PRO A 1 103 ? -8.668 -8.993 44.102 1.00 58.00 103 PRO A CA 1
ATOM 830 C C . PRO A 1 103 ? -8.468 -9.899 45.350 1.00 58.00 103 PRO A C 1
ATOM 832 O O . PRO A 1 103 ? -7.734 -9.596 46.286 1.00 58.00 103 PRO A O 1
ATOM 835 N N . VAL A 1 104 ? -9.165 -11.037 45.326 1.00 47.47 104 VAL A N 1
ATOM 836 C CA . VAL A 1 104 ? -9.501 -12.004 46.395 1.00 47.47 104 VAL A CA 1
ATOM 837 C C . VAL A 1 104 ? -8.325 -12.667 47.143 1.00 47.47 104 VAL A C 1
ATOM 839 O O . VAL A 1 104 ? -8.517 -13.214 48.230 1.00 47.47 104 VAL A O 1
ATOM 842 N N . GLU A 1 105 ? -7.104 -12.618 46.615 1.00 48.16 105 GLU A N 1
ATOM 843 C CA . GLU A 1 105 ? -5.961 -13.402 47.127 1.00 48.16 105 GLU A CA 1
ATOM 844 C C . GLU A 1 105 ? -5.472 -12.964 48.522 1.00 48.16 105 GLU A C 1
ATOM 846 O O . GLU A 1 105 ? -4.769 -13.712 49.201 1.00 48.16 105 GLU A O 1
ATOM 851 N N . ASP A 1 106 ? -5.921 -11.802 49.000 1.00 46.91 106 ASP A N 1
ATOM 852 C CA . ASP A 1 106 ? -5.543 -11.235 50.294 1.00 46.91 106 ASP A CA 1
ATOM 853 C C . ASP A 1 106 ? -6.709 -11.100 51.299 1.00 46.91 106 ASP A C 1
ATOM 855 O O . ASP A 1 106 ? -6.527 -10.494 52.360 1.00 46.91 106 ASP A O 1
ATOM 859 N N . ILE A 1 107 ? -7.890 -11.682 51.028 1.00 46.91 107 ILE A N 1
ATOM 860 C CA . ILE A 1 107 ? -9.101 -11.517 51.872 1.00 46.91 107 ILE A CA 1
ATOM 861 C C . ILE A 1 107 ? -8.866 -11.923 53.337 1.00 46.91 107 ILE A C 1
ATOM 863 O O . ILE A 1 107 ? -9.417 -11.305 54.243 1.00 46.91 107 ILE A O 1
ATOM 867 N N . LEU A 1 108 ? -7.995 -12.904 53.600 1.00 44.34 108 LEU A N 1
ATOM 868 C CA . LEU A 1 108 ? -7.658 -13.322 54.969 1.00 44.34 108 LEU A CA 1
ATOM 869 C C . LEU A 1 108 ? -6.529 -12.497 55.618 1.00 44.34 108 LEU A C 1
ATOM 871 O O . LEU A 1 108 ? -6.297 -12.635 56.817 1.00 44.34 108 LEU A O 1
ATOM 875 N N . LYS A 1 109 ? -5.806 -11.657 54.862 1.00 40.91 109 LYS A N 1
ATOM 876 C CA . LYS A 1 109 ? -4.592 -10.957 55.332 1.00 40.91 109 LYS A CA 1
ATOM 877 C C . LYS A 1 109 ? -4.651 -9.430 55.280 1.00 40.91 109 LYS A C 1
ATOM 879 O O . LYS A 1 109 ? -3.804 -8.792 55.902 1.00 40.91 109 LYS A O 1
ATOM 884 N N . ARG A 1 110 ? -5.616 -8.811 54.593 1.00 43.97 110 ARG A N 1
ATOM 885 C CA . ARG A 1 110 ? -5.640 -7.349 54.397 1.00 43.97 110 ARG A CA 1
ATOM 886 C C . ARG A 1 110 ? -6.944 -6.698 54.855 1.00 43.97 110 ARG A C 1
ATOM 888 O O . ARG A 1 110 ? -7.739 -6.232 54.055 1.00 43.97 110 ARG A O 1
ATOM 895 N N . VAL A 1 111 ? -7.094 -6.563 56.174 1.00 43.09 111 VAL A N 1
ATOM 896 C CA . VAL A 1 111 ? -8.039 -5.605 56.795 1.00 43.09 111 VAL A CA 1
ATOM 897 C C . VAL A 1 111 ? -7.402 -4.210 56.960 1.00 43.09 111 VAL A C 1
ATOM 899 O O . VAL A 1 111 ? -8.056 -3.247 57.353 1.00 43.09 111 VAL A O 1
ATOM 902 N N . VAL A 1 112 ? -6.122 -4.045 56.613 1.00 41.06 112 VAL A N 1
ATOM 903 C CA . VAL A 1 112 ? -5.394 -2.793 56.842 1.00 41.06 112 VAL A CA 1
ATOM 904 C C . VAL A 1 112 ? -4.916 -2.196 55.516 1.00 41.06 112 VAL A C 1
ATOM 906 O O . VAL A 1 112 ? -3.905 -2.604 54.960 1.00 41.06 112 VAL A O 1
ATOM 909 N N . ALA A 1 113 ? -5.665 -1.179 55.077 1.00 44.03 113 ALA A N 1
ATOM 910 C CA . ALA A 1 113 ? -5.317 -0.126 54.116 1.00 44.03 113 ALA A CA 1
ATOM 911 C C . ALA A 1 113 ? -5.268 -0.462 52.608 1.00 44.03 113 ALA A C 1
ATOM 913 O O . ALA A 1 113 ? -4.284 -0.987 52.097 1.00 44.03 113 ALA A O 1
ATOM 914 N N . ARG A 1 114 ? -6.242 0.073 51.854 1.00 42.34 114 ARG A N 1
ATOM 915 C CA . ARG A 1 114 ? -6.101 1.280 51.005 1.00 42.34 114 ARG A CA 1
ATOM 916 C C . ARG A 1 114 ? -7.479 1.717 50.477 1.00 42.34 114 ARG A C 1
ATOM 918 O O . ARG A 1 114 ? -8.363 0.890 50.322 1.00 42.34 114 ARG A O 1
ATOM 925 N N . GLU A 1 115 ? -7.624 3.031 50.296 1.00 48.25 115 GLU A N 1
ATOM 926 C CA . GLU A 1 115 ? -8.863 3.813 50.109 1.00 48.25 115 GLU A CA 1
ATOM 927 C C . GLU A 1 115 ? -9.857 3.768 51.288 1.00 48.25 115 GLU A C 1
ATOM 929 O O . GLU A 1 115 ? -10.325 2.726 51.750 1.00 48.25 115 GLU A O 1
ATOM 934 N N . SER A 1 116 ? -10.156 4.952 51.833 1.00 54.97 116 SER A N 1
ATOM 935 C CA . SER A 1 116 ? -11.102 5.117 52.934 1.00 54.97 116 SER A CA 1
ATOM 936 C C . SER A 1 116 ? -12.523 4.941 52.408 1.00 54.97 116 SER A C 1
ATOM 938 O O . SER A 1 116 ? -13.194 5.926 52.104 1.00 54.97 116 SER A O 1
ATOM 940 N N . ILE A 1 117 ? -12.999 3.694 52.343 1.00 63.97 117 ILE A N 1
ATOM 941 C CA . ILE A 1 117 ? -14.438 3.430 52.262 1.00 63.97 117 ILE A CA 1
ATOM 942 C C . ILE A 1 117 ? -15.119 4.249 53.372 1.00 63.97 117 ILE A C 1
ATOM 944 O O . ILE A 1 117 ? -14.692 4.139 54.531 1.00 63.97 117 ILE A O 1
ATOM 948 N N . PRO A 1 118 ? -16.140 5.068 53.055 1.00 69.25 118 PRO A N 1
ATOM 949 C CA . PRO A 1 118 ? -16.877 5.819 54.051 1.00 69.25 118 PRO A CA 1
ATOM 950 C C . PRO A 1 118 ? -17.378 4.865 55.141 1.00 69.25 118 PRO A C 1
ATOM 952 O O . PRO A 1 118 ? -17.888 3.794 54.800 1.00 69.25 118 PRO A O 1
ATOM 955 N N . PRO A 1 119 ? -17.256 5.226 56.430 1.00 73.12 119 PRO A N 1
ATOM 956 C CA . PRO A 1 119 ? -17.563 4.334 57.551 1.00 73.12 119 PRO A CA 1
ATOM 957 C C . PRO A 1 119 ? -18.903 3.601 57.418 1.00 73.12 119 PRO A C 1
ATOM 959 O O . PRO A 1 119 ? -18.961 2.395 57.622 1.00 73.12 119 PRO A O 1
ATOM 962 N N . ALA A 1 120 ? -19.931 4.283 56.910 1.00 73.12 120 ALA A N 1
ATOM 963 C CA . ALA A 1 120 ? -21.256 3.707 56.699 1.00 73.12 120 ALA A CA 1
ATOM 964 C C . ALA A 1 120 ? -21.270 2.456 55.790 1.00 73.12 120 ALA A C 1
ATOM 966 O O . ALA A 1 120 ? -22.011 1.511 56.047 1.00 73.12 120 ALA A O 1
ATOM 967 N N . TYR A 1 121 ? -20.427 2.394 54.754 1.00 77.12 121 TYR A N 1
ATOM 968 C CA . TYR A 1 121 ? -20.335 1.212 53.885 1.00 77.12 121 TYR A CA 1
ATOM 969 C C . TYR A 1 121 ? -19.528 0.078 54.529 1.00 77.12 121 TYR A C 1
ATOM 971 O O . TYR A 1 121 ? -19.796 -1.089 54.248 1.00 77.12 121 TYR A O 1
ATOM 979 N N . LYS A 1 122 ? -18.580 0.397 55.422 1.00 80.56 122 LYS A N 1
ATOM 980 C CA . LYS A 1 122 ? -17.899 -0.618 56.242 1.00 80.56 122 LYS A CA 1
ATOM 981 C C . LYS A 1 122 ? -18.865 -1.250 57.238 1.00 80.56 122 LYS A C 1
ATOM 983 O O . LYS A 1 122 ? -18.835 -2.463 57.413 1.00 80.56 122 LYS A O 1
ATOM 988 N N . ASP A 1 123 ? -19.751 -0.448 57.822 1.00 83.56 123 ASP A N 1
ATOM 989 C CA . ASP A 1 123 ? -20.772 -0.925 58.757 1.00 83.56 123 ASP A CA 1
ATOM 990 C C . ASP A 1 123 ? -21.799 -1.829 58.060 1.00 83.56 123 ASP A C 1
ATOM 992 O O . ASP A 1 123 ? -22.203 -2.853 58.614 1.00 83.56 123 ASP A O 1
ATOM 996 N N . ILE A 1 124 ? -22.193 -1.488 56.826 1.00 85.44 124 ILE A N 1
ATOM 997 C CA . ILE A 1 124 ? -23.020 -2.353 55.967 1.00 85.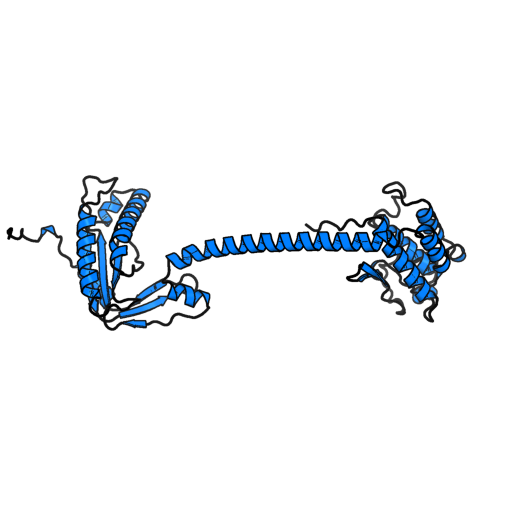44 124 ILE A CA 1
ATOM 998 C C . ILE A 1 124 ? -22.318 -3.687 55.711 1.00 85.44 124 ILE A C 1
ATOM 1000 O O . ILE A 1 124 ? -22.912 -4.747 55.916 1.00 85.44 124 ILE A O 1
ATOM 1004 N N . LEU A 1 125 ? -21.051 -3.636 55.298 1.00 84.69 125 LEU A N 1
ATOM 1005 C CA . LEU A 1 125 ? -20.266 -4.818 54.961 1.00 84.69 125 LEU A CA 1
ATOM 1006 C C . LEU A 1 125 ? -20.074 -5.729 56.183 1.00 84.69 125 LEU A C 1
ATOM 1008 O O . LEU A 1 125 ? -20.301 -6.929 56.079 1.00 84.69 125 LEU A O 1
ATOM 1012 N N . ALA A 1 126 ? -19.769 -5.173 57.359 1.00 84.81 126 ALA A N 1
ATOM 1013 C CA . ALA A 1 126 ? -19.616 -5.934 58.600 1.00 84.81 126 ALA A CA 1
ATOM 1014 C C . ALA A 1 126 ? -20.914 -6.639 59.036 1.00 84.81 126 ALA A C 1
ATOM 1016 O O . ALA A 1 126 ? -20.880 -7.799 59.445 1.00 84.81 126 ALA A O 1
ATOM 1017 N N . ARG A 1 127 ? -22.071 -5.970 58.917 1.00 88.31 127 ARG A N 1
ATOM 1018 C CA . ARG A 1 127 ? -23.375 -6.571 59.251 1.00 88.31 127 ARG A CA 1
ATOM 1019 C C . ARG A 1 127 ? -23.806 -7.628 58.240 1.00 88.31 127 ARG A C 1
ATOM 1021 O O . ARG A 1 127 ? -24.343 -8.662 58.630 1.00 88.31 127 ARG A O 1
ATOM 1028 N N . ALA A 1 128 ? -23.559 -7.396 56.953 1.00 87.69 128 ALA A N 1
ATOM 1029 C CA . ALA A 1 128 ? -23.864 -8.357 55.898 1.00 87.69 128 ALA A CA 1
ATOM 1030 C C . ALA A 1 128 ? -23.001 -9.633 55.997 1.00 87.69 128 ALA A C 1
ATOM 1032 O O . ALA A 1 128 ? -23.455 -10.710 55.615 1.00 87.69 128 ALA A O 1
ATOM 1033 N N . TRP A 1 129 ? -21.805 -9.532 56.588 1.00 87.25 129 TRP A N 1
ATOM 1034 C CA . TRP A 1 129 ? -20.882 -10.649 56.815 1.00 87.25 129 TRP A CA 1
ATOM 1035 C C . TRP A 1 129 ? -21.085 -11.390 58.153 1.00 87.25 129 TRP A C 1
ATOM 1037 O O . TRP A 1 129 ? -20.271 -12.239 58.513 1.00 87.25 129 TRP A O 1
ATOM 1047 N N . ALA A 1 130 ? -22.145 -11.093 58.914 1.00 88.19 130 ALA A N 1
ATOM 1048 C CA . ALA A 1 130 ? -22.360 -11.705 60.226 1.00 88.19 130 ALA A CA 1
ATOM 1049 C C . ALA A 1 130 ? -22.498 -13.242 60.151 1.00 88.19 130 ALA A C 1
ATOM 1051 O O . ALA A 1 130 ? -23.192 -13.776 59.282 1.00 88.19 130 ALA A O 1
ATOM 1052 N N . GLU A 1 131 ? -21.891 -13.956 61.105 1.00 84.38 131 GLU A N 1
ATOM 1053 C CA . GLU A 1 131 ? -21.963 -15.426 61.204 1.00 84.38 131 GLU A CA 1
ATOM 1054 C C . GLU A 1 131 ? -23.404 -15.914 61.412 1.00 84.38 131 GLU A C 1
ATOM 1056 O O . GLU A 1 131 ? -23.824 -16.908 60.827 1.00 84.38 131 GLU A O 1
ATOM 1061 N N . ASN A 1 132 ? -24.185 -15.191 62.220 1.00 87.69 132 ASN A N 1
ATOM 1062 C CA . ASN A 1 132 ? -25.591 -15.503 62.444 1.00 87.69 132 ASN A CA 1
ATOM 1063 C C . ASN A 1 132 ? -26.460 -14.912 61.311 1.00 87.69 132 ASN A C 1
ATOM 1065 O O . ASN A 1 132 ? -26.519 -13.683 61.193 1.00 87.69 132 ASN A O 1
ATOM 1069 N N . PRO A 1 133 ? -27.191 -15.737 60.530 1.00 89.56 133 PRO A N 1
ATOM 1070 C CA . PRO A 1 133 ? -28.016 -15.275 59.409 1.00 89.56 133 PRO A CA 1
ATOM 1071 C C . PRO A 1 133 ? -29.086 -14.248 59.794 1.00 89.56 133 PRO A C 1
ATOM 1073 O O . PRO A 1 133 ? -29.427 -13.390 58.986 1.00 89.56 133 PRO A O 1
ATOM 1076 N N . ASN A 1 134 ? -29.596 -14.306 61.027 1.00 89.38 134 ASN A N 1
ATOM 1077 C CA . ASN A 1 134 ? -30.678 -13.433 61.494 1.00 89.38 134 ASN A CA 1
ATOM 1078 C C . ASN A 1 134 ? -30.214 -12.008 61.821 1.00 89.38 134 ASN A C 1
ATOM 1080 O O . ASN A 1 134 ? -31.042 -11.113 61.951 1.00 89.38 134 ASN A O 1
ATOM 1084 N N . LEU A 1 135 ? -28.904 -11.798 61.990 1.00 89.06 135 LEU A N 1
ATOM 1085 C CA . LEU A 1 135 ? -28.327 -10.476 62.250 1.00 89.06 135 LEU A CA 1
ATOM 1086 C C . LEU A 1 135 ? -28.012 -9.712 60.956 1.00 89.06 135 LEU A C 1
ATOM 1088 O O . LEU A 1 135 ? -27.683 -8.526 61.011 1.00 89.06 135 LEU A O 1
ATOM 1092 N N . ARG A 1 136 ? -28.091 -10.381 59.798 1.00 92.44 136 ARG A N 1
ATOM 1093 C CA . ARG A 1 136 ? -27.827 -9.760 58.499 1.00 92.44 136 ARG A CA 1
ATOM 1094 C C . ARG A 1 136 ? -29.017 -8.877 58.093 1.00 92.44 136 ARG A C 1
ATOM 1096 O O . ARG A 1 136 ? -30.162 -9.298 58.257 1.00 92.44 136 ARG A O 1
ATOM 1103 N N . PRO A 1 137 ? -28.772 -7.673 57.551 1.00 93.19 137 PRO A N 1
ATOM 1104 C CA . PRO A 1 137 ? -29.836 -6.788 57.086 1.00 93.19 137 PRO A CA 1
ATOM 1105 C C . PRO A 1 137 ? -30.545 -7.375 55.863 1.00 93.19 137 PRO A C 1
ATOM 1107 O O . PRO A 1 137 ? -29.968 -8.165 55.116 1.00 93.19 137 PRO A O 1
ATOM 1110 N N . THR A 1 138 ? -31.783 -6.955 55.612 1.00 93.12 138 THR A N 1
ATOM 1111 C CA . THR A 1 138 ? -32.469 -7.295 54.360 1.00 93.12 138 THR A CA 1
ATOM 1112 C C . THR A 1 138 ? -32.046 -6.349 53.232 1.00 93.12 138 THR A C 1
ATOM 1114 O O . THR A 1 138 ? -31.595 -5.231 53.479 1.00 93.12 138 THR A O 1
ATOM 1117 N N . PHE A 1 139 ? -32.230 -6.748 51.968 1.00 92.75 139 PHE A N 1
ATOM 1118 C CA . PHE A 1 139 ? -31.966 -5.844 50.838 1.00 92.75 139 PHE A CA 1
ATOM 1119 C C . PHE A 1 139 ? -32.852 -4.586 50.848 1.00 92.75 139 PHE A C 1
ATOM 1121 O O . PHE A 1 139 ? -32.420 -3.557 50.336 1.00 92.75 139 PHE A O 1
ATOM 1128 N N . GLY A 1 140 ? -34.034 -4.631 51.476 1.00 90.69 140 GLY A N 1
ATOM 1129 C CA . GLY A 1 140 ? -34.863 -3.441 51.695 1.00 90.69 140 GLY A CA 1
ATOM 1130 C C . GLY A 1 140 ? -34.212 -2.450 52.664 1.00 90.69 140 GLY A C 1
ATOM 1131 O O . GLY A 1 140 ? -34.125 -1.259 52.359 1.00 90.69 140 GLY A O 1
ATOM 1132 N N . ASP A 1 141 ? -33.664 -2.947 53.780 1.00 90.75 141 ASP A N 1
ATOM 1133 C CA . ASP A 1 141 ? -32.915 -2.124 54.744 1.00 90.75 141 ASP A CA 1
ATOM 1134 C C . ASP A 1 141 ? -31.682 -1.496 54.079 1.00 90.75 141 ASP A C 1
ATOM 1136 O O . ASP A 1 141 ? -31.459 -0.288 54.178 1.00 90.75 141 ASP A O 1
ATOM 1140 N N . LEU A 1 142 ? -30.928 -2.306 53.323 1.00 89.81 142 LEU A N 1
ATOM 1141 C CA . LEU A 1 142 ? -29.753 -1.862 52.568 1.00 89.81 142 LEU A CA 1
ATOM 1142 C C . LEU A 1 142 ? -30.107 -0.790 51.530 1.00 89.81 142 LEU A C 1
ATOM 1144 O O . LEU A 1 142 ? -29.387 0.199 51.394 1.00 89.81 142 LEU A O 1
ATOM 1148 N N . ASN A 1 143 ? -31.217 -0.953 50.803 1.00 87.62 143 ASN A N 1
ATOM 1149 C CA . ASN A 1 143 ? -31.660 0.032 49.817 1.00 87.62 143 ASN A CA 1
ATOM 1150 C C . ASN A 1 143 ? -32.038 1.357 50.494 1.00 87.62 143 ASN A C 1
ATOM 1152 O O . ASN A 1 143 ? -31.670 2.419 49.994 1.00 87.62 143 ASN A O 1
ATOM 1156 N N . GLY A 1 144 ? -32.726 1.311 51.640 1.00 86.31 144 GLY A N 1
ATOM 1157 C CA . GLY A 1 144 ? -33.059 2.498 52.432 1.00 86.31 144 GLY A CA 1
ATOM 1158 C C . GLY A 1 144 ? -31.817 3.270 52.887 1.00 86.31 144 GLY A C 1
ATOM 1159 O O . GLY A 1 144 ? -31.731 4.484 52.681 1.00 86.31 144 GLY A O 1
ATOM 1160 N N . GLU A 1 145 ? -30.824 2.557 53.420 1.00 85.56 145 GLU A N 1
ATOM 1161 C CA . GLU A 1 145 ? -29.546 3.119 53.875 1.00 85.56 145 GLU A CA 1
ATOM 1162 C C . GLU A 1 145 ? -28.754 3.745 52.714 1.00 85.56 145 GLU A C 1
ATOM 1164 O O . GLU A 1 145 ? -28.351 4.910 52.775 1.00 85.56 145 GLU A O 1
ATOM 1169 N N . ILE A 1 146 ? -28.599 3.016 51.601 1.00 81.06 146 ILE A N 1
ATOM 1170 C CA . ILE A 1 146 ? -27.889 3.504 50.407 1.00 81.06 146 ILE A CA 1
ATOM 1171 C C . ILE A 1 146 ? -28.597 4.715 49.800 1.00 81.06 146 ILE A C 1
ATOM 1173 O O . ILE A 1 146 ? -27.941 5.679 49.393 1.00 81.06 146 ILE A O 1
ATOM 1177 N N . GLN A 1 147 ? -29.932 4.718 49.769 1.00 79.06 147 GLN A N 1
ATOM 1178 C CA . GLN A 1 147 ? -30.707 5.861 49.292 1.00 79.06 147 GLN A CA 1
ATOM 1179 C C . GLN A 1 147 ? -30.533 7.088 50.182 1.00 79.06 147 GLN A C 1
ATOM 1181 O O . GLN A 1 147 ? -30.373 8.189 49.657 1.00 79.06 147 GLN A O 1
ATOM 1186 N N . GLN A 1 148 ? -30.528 6.923 51.506 1.00 81.00 148 GLN A N 1
ATOM 1187 C CA . GLN A 1 148 ? -30.287 8.026 52.434 1.00 81.00 148 GLN A CA 1
ATOM 1188 C C . GLN A 1 148 ? -28.903 8.648 52.216 1.00 81.00 148 GLN A C 1
ATOM 1190 O O . GLN A 1 148 ? -28.783 9.872 52.200 1.00 81.00 148 GLN A O 1
ATOM 1195 N N . MET A 1 149 ? -27.893 7.821 51.937 1.00 74.19 149 MET A N 1
ATOM 1196 C CA . MET A 1 149 ? -26.534 8.266 51.616 1.00 74.19 149 MET A CA 1
ATOM 1197 C C . MET A 1 149 ? -26.401 8.935 50.235 1.00 74.19 149 MET A C 1
ATOM 1199 O O . MET A 1 149 ? -25.451 9.682 50.007 1.00 74.19 149 MET A O 1
ATOM 1203 N N . THR A 1 150 ? -27.336 8.698 49.305 1.00 70.56 150 THR A N 1
ATOM 1204 C CA . THR A 1 150 ? -27.274 9.197 47.912 1.00 70.56 150 THR A CA 1
ATOM 1205 C C . THR A 1 150 ? -28.267 10.314 47.571 1.00 70.56 150 THR A C 1
ATOM 1207 O O . THR A 1 150 ? -28.274 10.766 46.419 1.00 70.56 150 THR A O 1
ATOM 1210 N N . LYS A 1 151 ? -29.078 10.801 48.528 1.00 60.97 151 LYS A N 1
ATOM 1211 C CA . LYS A 1 151 ? -30.067 11.900 48.375 1.00 60.97 151 LYS A CA 1
ATOM 1212 C C . LYS A 1 151 ? -29.411 13.255 48.022 1.00 60.97 151 LYS A C 1
ATOM 1214 O O . LYS A 1 151 ? -29.354 14.170 48.832 1.00 60.97 151 LYS A O 1
ATOM 1219 N N . GLY A 1 152 ? -28.912 13.365 46.791 1.00 57.69 152 GLY A N 1
ATOM 1220 C CA . GLY A 1 152 ? -28.268 14.552 46.216 1.00 57.69 152 GLY A CA 1
ATOM 1221 C C . GLY A 1 152 ? -27.257 14.251 45.099 1.00 57.69 152 GLY A C 1
ATOM 1222 O O . GLY A 1 152 ? -26.934 15.142 44.326 1.00 57.69 152 GLY A O 1
ATOM 1223 N N . LYS A 1 153 ? -26.782 13.000 44.969 1.00 58.66 153 LYS A N 1
ATOM 1224 C CA . LYS A 1 153 ? -25.720 12.623 44.009 1.00 58.66 153 LYS A CA 1
ATOM 1225 C C . LYS A 1 153 ? -26.198 11.932 42.728 1.00 58.66 153 LYS A C 1
ATOM 1227 O O . LYS A 1 153 ? -25.436 11.854 41.774 1.00 58.66 153 LYS A O 1
ATOM 1232 N N . LYS A 1 154 ? -27.444 11.441 42.666 1.00 55.41 154 LYS A N 1
ATOM 1233 C CA . LYS A 1 154 ? -27.951 10.658 41.515 1.00 55.41 154 LYS A CA 1
ATOM 1234 C C . LYS A 1 154 ? -27.857 11.385 40.165 1.00 55.41 154 LYS A C 1
ATOM 1236 O O . LYS A 1 154 ? -27.680 10.721 39.150 1.00 55.41 154 LYS A O 1
ATOM 1241 N N . THR A 1 155 ? -27.977 12.710 40.149 1.00 52.38 155 THR A N 1
ATOM 1242 C CA . THR A 1 155 ? -27.873 13.528 38.930 1.00 52.38 155 THR A CA 1
ATOM 1243 C C . THR A 1 155 ? -26.429 13.643 38.433 1.00 52.38 155 THR A C 1
ATOM 1245 O O . THR A 1 155 ? -26.195 13.497 37.239 1.00 52.38 155 THR A O 1
ATOM 1248 N N . ASN A 1 156 ? -25.454 13.767 39.339 1.00 59.75 156 ASN A N 1
ATOM 1249 C CA . ASN A 1 156 ? -24.039 13.934 38.983 1.00 59.75 156 ASN A CA 1
ATOM 1250 C C . ASN A 1 156 ? -23.416 12.677 38.360 1.00 59.75 156 ASN A C 1
ATOM 1252 O O . ASN A 1 156 ? -22.508 12.784 37.544 1.00 59.75 156 ASN A O 1
ATOM 1256 N N . ILE A 1 157 ? -23.905 11.486 38.714 1.00 61.72 157 ILE A N 1
ATOM 1257 C CA . ILE A 1 157 ? -23.331 10.221 38.231 1.00 61.72 157 ILE A CA 1
ATOM 1258 C C . ILE A 1 157 ? -23.621 10.023 36.739 1.00 61.72 157 ILE A C 1
ATOM 1260 O O . ILE A 1 157 ? -22.717 9.721 35.967 1.00 61.72 157 ILE A O 1
ATOM 1264 N N . VAL A 1 158 ? -24.872 10.225 36.312 1.00 64.81 158 VAL A N 1
ATOM 1265 C CA . VAL A 1 158 ? -25.263 10.050 34.900 1.00 64.81 158 VAL A CA 1
ATOM 1266 C C . VAL A 1 158 ? -24.565 11.081 34.009 1.00 64.81 158 VAL A C 1
ATOM 1268 O O . VAL A 1 158 ? -24.114 10.750 32.912 1.00 64.81 158 VAL A O 1
ATOM 1271 N N . GLU A 1 159 ? -24.428 12.312 34.497 1.00 66.75 159 GLU A N 1
ATOM 1272 C CA . GLU A 1 159 ? -23.731 13.394 33.801 1.00 66.75 159 GLU A CA 1
ATOM 1273 C C . GLU A 1 159 ? -22.223 13.123 33.693 1.00 66.75 159 GLU A C 1
ATOM 1275 O O . GLU A 1 159 ? -21.660 13.193 32.600 1.00 66.75 159 GLU A O 1
ATOM 1280 N N . HIS A 1 160 ? -21.580 12.684 34.782 1.00 69.06 160 HIS A N 1
ATOM 1281 C CA . HIS A 1 160 ? -20.180 12.255 34.760 1.00 69.06 160 HIS A CA 1
ATOM 1282 C C . HIS A 1 160 ? -19.962 11.098 33.773 1.00 69.06 160 HIS A C 1
ATOM 1284 O O . HIS A 1 160 ? -18.984 11.087 33.023 1.00 69.06 160 HIS A O 1
ATOM 1290 N N . MET A 1 161 ? -20.849 10.106 33.751 1.00 65.56 161 MET A N 1
ATOM 1291 C CA . MET A 1 161 ? -20.710 8.947 32.864 1.00 65.56 161 MET A CA 1
ATOM 1292 C C . MET A 1 161 ? -20.924 9.309 31.393 1.00 65.56 161 MET A C 1
ATOM 1294 O O . MET A 1 161 ? -20.245 8.755 30.530 1.00 65.56 161 MET A O 1
ATOM 1298 N N . SER A 1 162 ? -21.807 10.270 31.115 1.00 67.62 162 SER A N 1
ATOM 1299 C CA . SER A 1 162 ? -21.989 10.825 29.769 1.00 67.62 162 SER A CA 1
ATOM 1300 C C . SER A 1 162 ? -20.718 11.539 29.306 1.00 67.62 162 SER A C 1
ATOM 1302 O O . SER A 1 162 ? -20.209 11.244 28.228 1.00 67.62 162 SER A O 1
ATOM 1304 N N . LYS A 1 163 ? -20.119 12.359 30.177 1.00 72.38 163 LYS A N 1
ATOM 1305 C CA . LYS A 1 163 ? -18.847 13.040 29.904 1.00 72.38 163 LYS A CA 1
ATOM 1306 C C . LYS A 1 163 ? -17.690 12.067 29.649 1.00 72.38 163 LYS A C 1
ATOM 1308 O O . LYS A 1 163 ? -16.939 12.233 28.697 1.00 72.38 163 LYS A O 1
ATOM 1313 N N . MET A 1 164 ? -17.575 11.007 30.451 1.00 69.75 164 MET A N 1
ATOM 1314 C CA . MET A 1 164 ? -16.558 9.967 30.237 1.00 69.75 164 MET A CA 1
ATOM 1315 C C . MET A 1 164 ? -16.747 9.229 28.905 1.00 69.75 164 MET A C 1
ATOM 1317 O O . MET A 1 164 ? -15.766 8.846 28.269 1.00 69.75 164 MET A O 1
ATOM 1321 N N . MET A 1 165 ? -17.996 9.019 28.476 1.00 69.75 165 MET A N 1
ATOM 1322 C CA . MET A 1 165 ? -18.306 8.383 27.195 1.00 69.75 165 MET A CA 1
ATOM 1323 C C . MET A 1 165 ? -17.942 9.280 26.007 1.00 69.75 165 MET A C 1
ATOM 1325 O O . MET A 1 165 ? -17.407 8.779 25.016 1.00 69.75 165 MET A O 1
ATOM 1329 N N . GLU A 1 166 ? -18.199 10.583 26.113 1.00 80.50 166 GLU A N 1
ATOM 1330 C CA . GLU A 1 166 ? -17.791 11.579 25.118 1.00 80.50 166 GLU A CA 1
ATOM 1331 C C . GLU A 1 166 ? -16.266 11.651 25.010 1.00 80.50 166 GLU A C 1
ATOM 1333 O O . GLU A 1 166 ? -15.728 11.470 23.919 1.00 80.50 166 GLU A O 1
ATOM 1338 N N . ASP A 1 167 ? -15.559 11.785 26.136 1.00 78.12 167 ASP A N 1
ATOM 1339 C CA . ASP A 1 167 ? -14.093 11.839 26.163 1.00 78.12 167 ASP A CA 1
ATOM 1340 C C . ASP A 1 167 ? -13.464 10.571 25.565 1.00 78.12 167 ASP A C 1
ATOM 1342 O O . ASP A 1 167 ? -12.492 10.641 24.808 1.00 78.12 167 ASP A O 1
ATOM 1346 N N . TYR A 1 168 ? -14.020 9.395 25.873 1.00 74.75 168 TYR A N 1
ATOM 1347 C CA . TYR A 1 168 ? -13.533 8.132 25.323 1.00 74.75 168 TYR A CA 1
ATOM 1348 C C . TYR A 1 168 ? -13.814 8.003 23.821 1.00 74.75 168 TYR A C 1
ATOM 1350 O O . TYR A 1 168 ? -12.940 7.557 23.075 1.00 74.75 168 TYR A O 1
ATOM 1358 N N . SER A 1 169 ? -14.998 8.426 23.369 1.00 76.69 169 SER A N 1
ATOM 1359 C CA . SER A 1 169 ? -15.363 8.411 21.947 1.00 76.69 169 SER A CA 1
ATOM 1360 C C . SER A 1 169 ? -14.467 9.356 21.144 1.00 76.69 169 SER A C 1
ATOM 1362 O O . SER A 1 169 ? -13.887 8.930 20.149 1.00 76.69 169 SER A O 1
ATOM 1364 N N . CYS A 1 170 ? -14.239 10.578 21.636 1.00 83.56 170 CYS A N 1
ATOM 1365 C CA . CYS A 1 170 ? -13.319 11.544 21.032 1.00 83.56 170 CYS A CA 1
ATOM 1366 C C . CYS A 1 170 ? -11.890 10.990 20.919 1.00 83.56 170 CYS A C 1
ATOM 1368 O O . CYS A 1 170 ? -11.270 11.077 19.859 1.00 83.56 170 CYS A O 1
ATOM 1370 N N . ARG A 1 171 ? -11.369 10.363 21.985 1.00 83.75 171 ARG A N 1
ATOM 1371 C CA . ARG A 1 171 ? -10.027 9.750 21.971 1.00 83.75 171 ARG A CA 1
ATOM 1372 C C . ARG A 1 171 ? -9.922 8.604 20.967 1.00 83.75 171 ARG A C 1
ATOM 1374 O O . ARG A 1 171 ? -8.912 8.482 20.277 1.00 83.75 171 ARG A O 1
ATOM 1381 N N . LEU A 1 172 ? -10.944 7.754 20.887 1.00 80.81 172 LEU A N 1
ATOM 1382 C CA . LEU A 1 172 ? -10.997 6.662 19.915 1.00 80.81 172 LEU A CA 1
ATOM 1383 C C . LEU A 1 172 ? -11.033 7.187 18.481 1.00 80.81 172 LEU A C 1
ATOM 1385 O O . LEU A 1 172 ? -10.298 6.683 17.634 1.00 80.81 172 LEU A O 1
ATOM 1389 N N . GLU A 1 173 ? -11.851 8.200 18.207 1.00 87.88 173 GLU A N 1
ATOM 1390 C CA . GLU A 1 173 ? -11.927 8.832 16.890 1.00 87.88 173 GLU A CA 1
ATOM 1391 C C . GLU A 1 173 ? -10.581 9.432 16.476 1.00 87.88 173 GLU A C 1
ATOM 1393 O O . GLU A 1 173 ? -10.131 9.226 15.346 1.00 87.88 173 GLU A O 1
ATOM 1398 N N . GLU A 1 174 ? -9.889 10.105 17.396 1.00 91.25 174 GLU A N 1
ATOM 1399 C CA . GLU A 1 174 ? -8.559 10.660 17.151 1.00 91.25 174 GLU A CA 1
ATOM 1400 C C . GLU A 1 174 ? -7.515 9.567 16.871 1.00 91.25 174 GLU A C 1
ATOM 1402 O O . GLU A 1 174 ? -6.729 9.675 15.921 1.00 91.25 174 GLU A O 1
ATOM 1407 N N . GLN A 1 175 ? -7.540 8.469 17.631 1.00 89.06 175 GLN A N 1
ATOM 1408 C CA . GLN A 1 175 ? -6.667 7.318 17.390 1.00 89.06 175 GLN A CA 1
ATOM 1409 C C . GLN A 1 175 ? -6.943 6.653 16.039 1.00 89.06 175 GLN A C 1
ATOM 1411 O O . GLN A 1 175 ? -6.006 6.352 15.295 1.00 89.06 175 GLN A O 1
ATOM 1416 N N . VAL A 1 176 ? -8.217 6.436 15.697 1.00 90.88 176 VAL A N 1
ATOM 1417 C CA . VAL A 1 176 ? -8.619 5.864 14.405 1.00 90.88 176 VAL A CA 1
ATOM 1418 C C . VAL A 1 176 ? -8.161 6.771 13.270 1.00 90.88 176 VAL A C 1
ATOM 1420 O O . VAL A 1 176 ? -7.564 6.285 12.309 1.00 90.88 176 VAL A O 1
ATOM 1423 N N . LYS A 1 177 ? -8.371 8.085 13.389 1.00 91.88 177 LYS A N 1
ATOM 1424 C CA . LYS A 1 177 ? -7.936 9.066 12.391 1.00 91.88 177 LYS A CA 1
ATOM 1425 C C . LYS A 1 177 ? -6.423 9.027 12.187 1.00 91.88 177 LYS A C 1
ATOM 1427 O O . LYS A 1 177 ? -5.976 8.919 11.047 1.00 91.88 177 LYS A O 1
ATOM 1432 N N . THR A 1 178 ? -5.651 9.047 13.272 1.00 91.00 178 THR A N 1
ATOM 1433 C CA . THR A 1 178 ? -4.179 9.006 13.229 1.00 91.00 178 THR A CA 1
ATOM 1434 C C . THR A 1 178 ? -3.689 7.736 12.541 1.00 91.00 178 THR A C 1
ATOM 1436 O O . THR A 1 178 ? -2.936 7.796 11.571 1.00 91.00 178 THR A O 1
ATOM 1439 N N . ARG A 1 179 ? -4.200 6.573 12.961 1.00 84.38 179 ARG A N 1
ATOM 1440 C CA . ARG A 1 179 ? -3.812 5.281 12.385 1.00 84.38 179 ARG A CA 1
ATOM 1441 C C . ARG A 1 179 ? -4.238 5.141 10.920 1.00 84.38 179 ARG A C 1
ATOM 1443 O O . ARG A 1 179 ? -3.521 4.535 10.130 1.00 84.38 179 ARG A O 1
ATOM 1450 N N . THR A 1 180 ? -5.373 5.722 10.532 1.00 88.81 180 THR A N 1
ATOM 1451 C CA . THR A 1 180 ? -5.820 5.747 9.128 1.00 88.81 180 THR A CA 1
ATOM 1452 C C . THR A 1 180 ? -4.877 6.588 8.265 1.00 88.81 180 THR A C 1
ATOM 1454 O O . THR A 1 180 ? -4.487 6.151 7.185 1.00 88.81 180 THR A O 1
ATOM 1457 N N . GLN A 1 181 ? -4.438 7.749 8.759 1.00 92.12 181 GLN A N 1
ATOM 1458 C CA . GLN A 1 181 ? -3.464 8.597 8.062 1.00 92.12 181 GLN A CA 1
ATOM 1459 C C . GLN A 1 181 ? -2.100 7.909 7.908 1.00 92.12 181 GLN A C 1
ATOM 1461 O O . GLN A 1 181 ? -1.509 7.948 6.829 1.00 92.12 181 GLN A O 1
ATOM 1466 N N . GLU A 1 182 ? -1.608 7.240 8.954 1.00 88.38 182 GLU A N 1
ATOM 1467 C CA . GLU A 1 182 ? -0.367 6.455 8.891 1.00 88.38 182 GLU A CA 1
ATOM 1468 C C . GLU A 1 182 ? -0.451 5.350 7.830 1.00 88.38 182 GLU A C 1
ATOM 1470 O O . GLU A 1 182 ? 0.457 5.207 7.006 1.00 88.38 182 GLU A O 1
ATOM 1475 N N . LEU A 1 183 ? -1.571 4.619 7.795 1.00 85.69 183 LEU A N 1
ATOM 1476 C CA . LEU A 1 183 ? -1.826 3.584 6.793 1.00 85.69 183 LEU A CA 1
ATOM 1477 C C . LEU A 1 183 ? -1.857 4.150 5.366 1.00 85.69 183 LEU A C 1
ATOM 1479 O O . LEU A 1 183 ? -1.297 3.538 4.457 1.00 85.69 183 LEU A O 1
ATOM 1483 N N . GLU A 1 184 ? -2.469 5.315 5.145 1.00 85.44 184 GLU A N 1
ATOM 1484 C CA . GLU A 1 184 ? -2.483 5.970 3.830 1.00 85.44 184 GLU A CA 1
ATOM 1485 C C . GLU A 1 184 ? -1.084 6.397 3.372 1.00 85.44 184 GLU A C 1
ATOM 1487 O O . GLU A 1 184 ? -0.733 6.230 2.198 1.00 85.44 184 GLU A O 1
ATOM 1492 N N . ILE A 1 185 ? -0.268 6.925 4.288 1.00 83.69 185 ILE A N 1
ATOM 1493 C CA . ILE A 1 185 ? 1.120 7.307 4.006 1.00 83.69 185 ILE A CA 1
ATOM 1494 C C . ILE A 1 185 ? 1.946 6.068 3.649 1.00 83.69 185 ILE A C 1
ATOM 1496 O O . ILE A 1 185 ? 2.676 6.085 2.654 1.00 83.69 185 ILE A O 1
ATOM 1500 N N . GLU A 1 186 ? 1.830 4.986 4.421 1.00 75.06 186 GLU A N 1
ATOM 1501 C CA . GLU A 1 186 ? 2.510 3.723 4.119 1.00 75.06 186 GLU A CA 1
ATOM 1502 C C . GLU A 1 186 ? 2.073 3.135 2.777 1.00 75.06 186 GLU A C 1
ATOM 1504 O O . GLU A 1 186 ? 2.918 2.711 1.983 1.00 75.06 186 GLU A O 1
ATOM 1509 N N . LYS A 1 187 ? 0.766 3.144 2.494 1.00 77.00 187 LYS A N 1
ATOM 1510 C CA . LYS A 1 187 ? 0.215 2.676 1.220 1.00 77.00 187 LYS A CA 1
ATOM 1511 C C . LYS A 1 187 ? 0.807 3.463 0.052 1.00 77.00 187 LYS A C 1
ATOM 1513 O O . LYS A 1 187 ? 1.350 2.868 -0.875 1.00 77.00 187 LYS A O 1
ATOM 1518 N N . ARG A 1 188 ? 0.824 4.798 0.144 1.00 73.56 188 ARG A N 1
ATOM 1519 C CA . ARG A 1 188 ? 1.411 5.671 -0.886 1.00 73.56 188 ARG A CA 1
ATOM 1520 C C . ARG A 1 188 ? 2.894 5.372 -1.114 1.00 73.56 188 ARG A C 1
ATOM 1522 O O . ARG A 1 188 ? 3.331 5.318 -2.261 1.00 73.56 188 ARG A O 1
ATOM 1529 N N . LYS A 1 189 ? 3.665 5.149 -0.042 1.00 73.50 189 LYS A N 1
ATOM 1530 C CA . LYS A 1 189 ? 5.090 4.780 -0.134 1.00 73.50 189 LYS A CA 1
ATOM 1531 C C . LYS A 1 189 ? 5.303 3.436 -0.841 1.00 73.50 189 LYS A C 1
ATOM 1533 O O . LYS A 1 189 ? 6.271 3.317 -1.584 1.00 73.50 189 LYS A O 1
ATOM 1538 N N . LYS A 1 190 ? 4.420 2.451 -0.636 1.00 63.09 190 LYS A N 1
ATOM 1539 C CA . LYS A 1 190 ? 4.483 1.133 -1.300 1.00 63.09 190 LYS A CA 1
ATOM 1540 C C . LYS A 1 190 ? 4.012 1.163 -2.760 1.00 63.09 190 LYS A C 1
ATOM 1542 O O . LYS A 1 190 ? 4.529 0.395 -3.565 1.00 63.09 190 LYS A O 1
ATOM 1547 N N . ASP A 1 191 ? 3.101 2.066 -3.116 1.00 61.84 191 ASP A N 1
ATOM 1548 C CA . ASP A 1 191 ? 2.572 2.183 -4.485 1.00 61.84 191 ASP A CA 1
ATOM 1549 C C . ASP A 1 191 ? 3.542 2.895 -5.455 1.00 61.84 191 ASP A C 1
ATOM 1551 O O . ASP A 1 191 ? 3.562 2.596 -6.652 1.00 61.84 191 ASP A O 1
ATOM 1555 N N . LEU A 1 192 ? 4.378 3.810 -4.946 1.00 61.00 192 LEU A N 1
ATOM 1556 C CA . LEU A 1 192 ? 5.343 4.605 -5.726 1.00 61.00 192 LEU A CA 1
ATOM 1557 C C . LEU A 1 192 ? 6.367 3.760 -6.524 1.00 61.00 192 LEU A C 1
ATOM 1559 O O . LEU A 1 192 ? 6.576 4.056 -7.702 1.00 61.00 192 LEU A O 1
ATOM 1563 N N . PRO A 1 193 ? 7.007 2.719 -5.952 1.00 55.44 193 PRO A N 1
ATOM 1564 C CA . PRO A 1 193 ? 7.927 1.851 -6.692 1.00 55.44 193 PRO A CA 1
ATOM 1565 C C . PRO A 1 193 ? 7.234 1.018 -7.775 1.00 55.44 193 PRO A C 1
ATOM 1567 O O . PRO A 1 193 ? 7.745 0.910 -8.887 1.00 55.44 193 PRO A O 1
ATOM 1570 N N . ILE A 1 194 ? 6.046 0.480 -7.479 1.00 53.78 194 ILE A N 1
ATOM 1571 C CA . ILE A 1 194 ? 5.287 -0.381 -8.400 1.00 53.78 194 ILE A CA 1
ATOM 1572 C C . ILE A 1 194 ? 4.883 0.403 -9.656 1.00 53.78 194 ILE A C 1
ATOM 1574 O O . ILE A 1 194 ? 5.007 -0.107 -10.767 1.00 53.78 194 ILE A O 1
ATOM 1578 N N . GLN A 1 195 ? 4.471 1.666 -9.499 1.00 51.56 195 GLN A N 1
ATOM 1579 C CA . GLN A 1 195 ? 4.149 2.552 -10.625 1.00 51.56 195 GLN A CA 1
ATOM 1580 C C . GLN A 1 195 ? 5.366 2.967 -11.457 1.00 51.56 195 GLN A C 1
ATOM 1582 O O . GLN A 1 195 ? 5.214 3.285 -12.630 1.00 51.56 195 GLN A O 1
ATOM 1587 N N . ARG A 1 196 ? 6.565 3.003 -10.865 1.00 55.09 196 ARG A N 1
ATOM 1588 C CA . ARG A 1 196 ? 7.791 3.372 -11.588 1.00 55.09 196 ARG A CA 1
ATOM 1589 C C . ARG A 1 196 ? 8.402 2.204 -12.357 1.00 55.09 196 ARG A C 1
ATOM 1591 O O . ARG A 1 196 ? 9.116 2.442 -13.322 1.00 55.09 196 ARG A O 1
ATOM 1598 N N . MET A 1 197 ? 8.123 0.970 -11.941 1.00 61.59 197 MET A N 1
ATOM 1599 C CA . MET A 1 197 ? 8.636 -0.247 -12.582 1.00 61.59 197 MET A CA 1
ATOM 1600 C C . MET A 1 197 ? 7.686 -0.818 -13.645 1.00 61.59 197 MET A C 1
ATOM 1602 O O . MET A 1 197 ? 8.116 -1.588 -14.500 1.00 61.59 197 MET A O 1
ATOM 1606 N N . LEU A 1 198 ? 6.399 -0.451 -13.618 1.00 67.88 198 LEU A N 1
ATOM 1607 C CA . LEU A 1 198 ? 5.383 -0.987 -14.526 1.00 67.88 198 LEU A CA 1
ATOM 1608 C C . LEU A 1 198 ? 4.647 0.107 -15.288 1.00 67.88 198 LEU A C 1
ATOM 1610 O O . LEU A 1 198 ? 4.420 1.205 -14.792 1.00 67.88 198 LEU A O 1
ATOM 1614 N N . LEU A 1 199 ? 4.209 -0.241 -16.497 1.00 74.62 199 LEU A N 1
ATOM 1615 C CA . LEU A 1 199 ? 3.327 0.599 -17.299 1.00 74.62 199 LEU A CA 1
ATOM 1616 C C . LEU A 1 199 ? 2.047 0.934 -16.506 1.00 74.62 199 LEU A C 1
ATOM 1618 O O . LEU A 1 199 ? 1.481 0.023 -15.896 1.00 74.62 199 LEU A O 1
ATOM 1622 N N . PRO A 1 200 ? 1.536 2.183 -16.543 1.00 76.50 200 PRO A N 1
ATOM 1623 C CA . PRO A 1 200 ? 0.387 2.589 -15.730 1.00 76.50 200 PRO A CA 1
ATOM 1624 C C . PRO A 1 200 ? -0.831 1.672 -15.882 1.00 76.50 200 PRO A C 1
ATOM 1626 O O . PRO A 1 200 ? -1.417 1.263 -14.885 1.00 76.50 200 PRO A O 1
ATOM 1629 N N . PHE A 1 201 ? -1.172 1.263 -17.109 1.00 78.75 201 PHE A N 1
ATOM 1630 C CA . PHE A 1 201 ? -2.309 0.364 -17.335 1.00 78.75 201 PHE A CA 1
ATOM 1631 C C . PHE A 1 201 ? -2.078 -1.049 -16.769 1.00 78.75 201 PHE A C 1
ATOM 1633 O O . PHE A 1 201 ? -3.025 -1.682 -16.310 1.00 78.75 201 PHE A O 1
ATOM 1640 N N . VAL A 1 202 ? -0.829 -1.535 -16.764 1.00 79.50 202 VAL A N 1
ATOM 1641 C CA . VAL A 1 202 ? -0.461 -2.829 -16.170 1.00 79.50 202 VAL A CA 1
ATOM 1642 C C . VAL A 1 202 ? -0.580 -2.752 -14.652 1.00 79.50 202 VAL A C 1
ATOM 1644 O O . VAL A 1 202 ? -1.164 -3.641 -14.038 1.00 79.50 202 VAL A O 1
ATOM 1647 N N . ALA A 1 203 ? -0.072 -1.676 -14.048 1.00 79.31 203 ALA A N 1
ATOM 1648 C CA . ALA A 1 203 ? -0.158 -1.462 -12.609 1.00 79.31 203 ALA A CA 1
ATOM 1649 C C . ALA A 1 203 ? -1.618 -1.370 -12.135 1.00 79.31 203 ALA A C 1
ATOM 1651 O O . ALA A 1 203 ? -1.976 -2.008 -11.147 1.00 79.31 203 ALA A O 1
ATOM 1652 N N . GLU A 1 204 ? -2.472 -0.629 -12.846 1.00 81.69 204 GLU A N 1
ATOM 165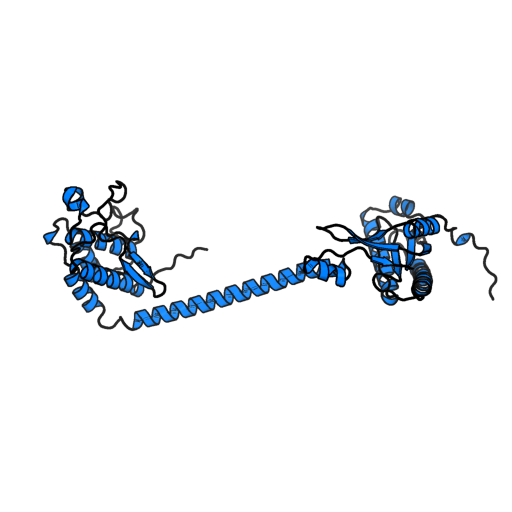3 C CA . GLU A 1 204 ? -3.891 -0.498 -12.491 1.00 81.69 204 GLU A CA 1
ATOM 1654 C C . GLU A 1 204 ? -4.670 -1.811 -12.682 1.00 81.69 204 GLU A C 1
ATOM 1656 O O . GLU A 1 204 ? -5.450 -2.186 -11.806 1.00 81.69 204 GLU A O 1
ATOM 1661 N N . ALA A 1 205 ? -4.406 -2.571 -13.752 1.00 80.00 205 ALA A N 1
ATOM 1662 C CA . ALA A 1 205 ? -5.010 -3.892 -13.944 1.00 80.00 205 ALA A CA 1
ATOM 1663 C C . ALA A 1 205 ? -4.636 -4.870 -12.814 1.00 80.00 205 ALA A C 1
ATOM 1665 O O . ALA A 1 205 ? -5.505 -5.536 -12.251 1.00 80.00 205 ALA A O 1
ATOM 1666 N N . LEU A 1 206 ? -3.358 -4.896 -12.419 1.00 77.94 206 LEU A N 1
ATOM 1667 C CA . LEU A 1 206 ? -2.876 -5.749 -11.332 1.00 77.94 206 LEU A CA 1
ATOM 1668 C C . LEU A 1 206 ? -3.436 -5.332 -9.967 1.00 77.94 206 LEU A C 1
ATOM 1670 O O . LEU A 1 206 ? -3.814 -6.198 -9.180 1.00 77.94 206 LEU A O 1
ATOM 1674 N N . LYS A 1 207 ? -3.553 -4.025 -9.692 1.00 79.31 207 LYS A N 1
ATOM 1675 C CA . LYS A 1 207 ? -4.219 -3.512 -8.478 1.00 79.31 207 LYS A CA 1
ATOM 1676 C C . LYS A 1 207 ? -5.688 -3.924 -8.408 1.00 79.31 207 LYS A C 1
ATOM 1678 O O . LYS A 1 207 ? -6.189 -4.189 -7.319 1.00 79.31 207 LYS A O 1
ATOM 1683 N N . ALA A 1 208 ? -6.365 -3.994 -9.552 1.00 83.75 208 ALA A N 1
ATOM 1684 C CA . ALA A 1 208 ? -7.742 -4.467 -9.654 1.00 83.75 208 ALA A CA 1
ATOM 1685 C C . ALA A 1 208 ? -7.874 -6.003 -9.569 1.00 83.75 208 ALA A C 1
ATOM 1687 O O . ALA A 1 208 ? -8.987 -6.520 -9.627 1.00 83.75 208 ALA A O 1
ATOM 1688 N N . GLY A 1 209 ? -6.764 -6.744 -9.443 1.00 80.00 209 GLY A N 1
ATOM 1689 C CA . GLY A 1 209 ? -6.761 -8.209 -9.430 1.00 80.00 209 GLY A CA 1
ATOM 1690 C C . GLY A 1 209 ? -7.043 -8.840 -10.797 1.00 80.00 209 GLY A C 1
ATOM 1691 O O . GLY A 1 209 ? -7.370 -10.023 -10.870 1.00 80.00 209 GLY A O 1
ATOM 1692 N N . VAL A 1 210 ? -6.932 -8.065 -11.880 1.00 81.88 210 VAL A N 1
ATOM 1693 C CA . VAL A 1 210 ? -7.191 -8.512 -13.251 1.00 81.88 210 VAL A CA 1
ATOM 1694 C C . VAL A 1 210 ? -5.872 -8.883 -13.926 1.00 81.88 210 VAL A C 1
ATOM 1696 O O . VAL A 1 210 ? -4.910 -8.114 -13.926 1.00 81.88 210 VAL A O 1
ATOM 1699 N N . ALA A 1 211 ? -5.823 -10.068 -14.535 1.00 76.69 211 ALA A N 1
ATOM 1700 C CA . ALA A 1 211 ? -4.674 -10.486 -15.330 1.00 76.69 211 ALA A CA 1
ATOM 1701 C C . ALA A 1 211 ? -4.605 -9.691 -16.645 1.00 76.69 211 ALA A C 1
ATOM 1703 O O . ALA A 1 211 ? -5.599 -9.568 -17.361 1.00 76.69 211 ALA A O 1
ATOM 1704 N N . VAL A 1 212 ? -3.419 -9.184 -16.988 1.00 81.88 212 VAL A N 1
ATOM 1705 C CA . VAL A 1 212 ? -3.178 -8.507 -18.270 1.00 81.88 212 VAL A CA 1
ATOM 1706 C C . VAL A 1 212 ? -2.935 -9.563 -19.346 1.00 81.88 212 VAL A C 1
ATOM 1708 O O . VAL A 1 212 ? -1.934 -10.280 -19.297 1.00 81.88 212 VAL A O 1
ATOM 1711 N N . ALA A 1 213 ? -3.851 -9.669 -20.310 1.00 81.69 213 ALA A N 1
ATOM 1712 C CA . ALA A 1 213 ? -3.700 -10.588 -21.433 1.00 81.69 213 ALA A CA 1
ATOM 1713 C C . ALA A 1 213 ? -2.531 -10.159 -22.347 1.00 81.69 213 ALA A C 1
ATOM 1715 O O . ALA A 1 213 ? -2.316 -8.959 -22.532 1.00 81.69 213 ALA A O 1
ATOM 1716 N N . PRO A 1 214 ? -1.779 -11.108 -22.935 1.00 85.81 214 PRO A N 1
ATOM 1717 C CA . PRO A 1 214 ? -0.790 -10.791 -23.961 1.00 85.81 214 PRO A CA 1
ATOM 1718 C C . PRO A 1 214 ? -1.435 -10.113 -25.177 1.00 85.81 214 PRO A C 1
ATOM 1720 O O . PRO A 1 214 ? -2.504 -10.527 -25.625 1.00 85.81 214 PRO A O 1
ATOM 1723 N N . GLU A 1 215 ? -0.761 -9.111 -25.740 1.00 88.00 215 GLU A N 1
ATOM 1724 C CA . GLU A 1 215 ? -1.188 -8.389 -26.941 1.00 88.00 215 GLU A CA 1
ATOM 1725 C C . GLU A 1 215 ? -0.204 -8.637 -28.095 1.00 88.00 215 GLU A C 1
ATOM 1727 O O . GLU A 1 215 ? 1.017 -8.607 -27.916 1.00 88.00 215 GLU A O 1
ATOM 1732 N N . GLY A 1 216 ? -0.740 -8.884 -29.293 1.00 89.31 216 GLY A N 1
ATOM 1733 C CA . GLY A 1 216 ? 0.029 -8.957 -30.534 1.00 89.31 216 GLY A CA 1
ATOM 1734 C C . GLY A 1 216 ? 0.098 -7.600 -31.233 1.00 89.31 216 GLY A C 1
ATOM 1735 O O . GLY A 1 216 ? -0.926 -6.949 -31.429 1.00 89.31 216 GLY A O 1
ATOM 1736 N N . TYR A 1 217 ? 1.293 -7.196 -31.649 1.00 90.25 217 TYR A N 1
ATOM 1737 C CA . TYR A 1 217 ? 1.569 -5.980 -32.407 1.00 90.25 217 TYR A CA 1
ATOM 1738 C C . TYR A 1 217 ? 2.062 -6.351 -33.806 1.00 90.25 217 TYR A C 1
ATOM 1740 O O . TYR A 1 217 ? 3.002 -7.136 -33.946 1.00 90.25 217 TYR A O 1
ATOM 1748 N N . ASP A 1 218 ? 1.443 -5.774 -34.834 1.00 87.50 218 ASP A N 1
ATOM 1749 C CA . ASP A 1 218 ? 1.734 -6.101 -36.237 1.00 87.50 218 ASP A CA 1
ATOM 1750 C C . ASP A 1 218 ? 3.116 -5.606 -36.671 1.00 87.50 218 ASP A C 1
ATOM 1752 O O . ASP A 1 218 ? 3.810 -6.265 -37.444 1.00 87.50 218 ASP A O 1
ATOM 1756 N N . GLU A 1 219 ? 3.538 -4.459 -36.141 1.00 89.12 219 GLU A N 1
ATOM 1757 C CA . GLU A 1 219 ? 4.829 -3.862 -36.444 1.00 89.12 219 GLU A CA 1
ATOM 1758 C C . GLU A 1 219 ? 5.314 -3.021 -35.260 1.00 89.12 219 GLU A C 1
ATOM 1760 O O . GLU A 1 219 ? 4.604 -2.143 -34.767 1.00 89.12 219 GLU A O 1
ATOM 1765 N N . VAL A 1 220 ? 6.521 -3.322 -34.783 1.00 92.50 220 VAL A N 1
ATOM 1766 C CA . VAL A 1 220 ? 7.230 -2.555 -33.752 1.00 92.50 220 VAL A CA 1
ATOM 1767 C C . VAL A 1 220 ? 8.697 -2.443 -34.136 1.00 92.50 220 VAL A C 1
ATOM 1769 O O . VAL A 1 220 ? 9.232 -3.357 -34.767 1.00 92.50 220 VAL A O 1
ATOM 1772 N N . SER A 1 221 ? 9.355 -1.358 -33.734 1.00 93.94 221 SER A N 1
ATOM 1773 C CA . SER A 1 221 ? 10.802 -1.183 -33.904 1.00 93.94 221 SER A CA 1
ATOM 1774 C C . SER A 1 221 ? 11.500 -1.349 -32.567 1.00 93.94 221 SER A C 1
ATOM 1776 O O . SER A 1 221 ? 11.089 -0.738 -31.581 1.00 93.94 221 SER A O 1
ATOM 1778 N N . ILE A 1 222 ? 12.544 -2.170 -32.542 1.00 93.56 222 ILE A N 1
ATOM 1779 C CA . ILE A 1 222 ? 13.338 -2.467 -31.350 1.00 93.56 222 ILE A CA 1
ATOM 1780 C C . ILE A 1 222 ? 14.770 -1.999 -31.594 1.00 93.56 222 ILE A C 1
ATOM 1782 O O . ILE A 1 222 ? 15.347 -2.308 -32.639 1.00 93.56 222 ILE A O 1
ATOM 1786 N N . ASP A 1 223 ? 15.305 -1.297 -30.605 1.00 93.81 223 ASP A N 1
ATOM 1787 C CA . ASP A 1 223 ? 16.707 -0.941 -30.432 1.00 93.81 223 ASP A CA 1
ATOM 1788 C C . ASP A 1 223 ? 17.316 -1.843 -29.359 1.00 93.81 223 ASP A C 1
ATOM 1790 O O . ASP A 1 223 ? 16.742 -1.991 -28.276 1.00 93.81 223 ASP A O 1
ATOM 1794 N N . ASN A 1 224 ? 18.447 -2.466 -29.673 1.00 92.56 224 ASN A N 1
ATOM 1795 C CA . ASN A 1 224 ? 19.308 -3.097 -28.686 1.00 92.56 224 ASN A CA 1
ATOM 1796 C C . ASN A 1 224 ? 20.690 -2.459 -28.776 1.00 92.56 224 ASN A C 1
ATOM 1798 O O . ASN A 1 224 ? 21.344 -2.572 -29.813 1.00 92.56 224 ASN A O 1
ATOM 1802 N N . SER A 1 225 ? 21.108 -1.825 -27.689 1.00 91.12 225 SER A N 1
ATOM 1803 C CA . SER A 1 225 ? 22.381 -1.128 -27.575 1.00 91.12 225 SER A CA 1
ATOM 1804 C C . SER A 1 225 ? 23.307 -1.869 -26.603 1.00 91.12 225 SER A C 1
ATOM 1806 O O . SER A 1 225 ? 22.863 -2.184 -25.506 1.00 91.12 225 SER A O 1
ATOM 1808 N N . ASP A 1 226 ? 24.567 -2.126 -26.952 1.00 91.00 226 ASP A N 1
ATOM 1809 C CA . ASP A 1 226 ? 25.547 -2.831 -26.103 1.00 91.00 226 ASP A CA 1
ATOM 1810 C C . ASP A 1 226 ? 26.889 -2.089 -26.015 1.00 91.00 226 ASP A C 1
ATOM 1812 O O . ASP A 1 226 ? 27.284 -1.380 -26.948 1.00 91.00 226 ASP A O 1
ATOM 1816 N N . ILE A 1 227 ? 27.597 -2.223 -24.888 1.00 89.12 227 ILE A N 1
ATOM 1817 C CA . ILE A 1 227 ? 28.870 -1.529 -24.665 1.00 89.12 227 ILE A CA 1
ATOM 1818 C C . ILE A 1 227 ? 30.020 -2.340 -25.266 1.00 89.12 227 ILE A C 1
ATOM 1820 O O . ILE A 1 227 ? 30.404 -3.408 -24.784 1.00 89.12 227 ILE A O 1
ATOM 1824 N N . VAL A 1 228 ? 30.695 -1.759 -26.256 1.00 87.81 228 VAL A N 1
ATOM 1825 C CA . VAL A 1 228 ? 31.814 -2.429 -26.922 1.00 87.81 228 VAL A CA 1
ATOM 1826 C C . VAL A 1 228 ? 32.964 -2.648 -25.940 1.00 87.81 228 VAL A C 1
ATOM 1828 O O . VAL A 1 228 ? 33.544 -1.710 -25.386 1.00 87.81 228 VAL A O 1
ATOM 1831 N N . GLY A 1 229 ? 33.337 -3.914 -25.751 1.00 86.38 229 GLY A N 1
ATOM 1832 C CA . GLY A 1 229 ? 34.449 -4.290 -24.882 1.00 86.38 229 GLY A CA 1
ATOM 1833 C C . GLY A 1 229 ? 34.150 -4.159 -23.387 1.00 86.38 229 GLY A C 1
ATOM 1834 O O . GLY A 1 229 ? 35.096 -4.094 -22.595 1.00 86.38 229 GLY A O 1
ATOM 1835 N N . PHE A 1 230 ? 32.874 -4.166 -22.982 1.00 89.25 230 PHE A N 1
ATOM 1836 C CA . PHE A 1 230 ? 32.471 -4.090 -21.576 1.00 89.25 230 PHE A CA 1
ATOM 1837 C C . PHE A 1 230 ? 33.182 -5.103 -20.684 1.00 89.25 230 PHE A C 1
ATOM 1839 O O . PHE A 1 230 ? 33.678 -4.733 -19.627 1.00 89.25 230 PHE A O 1
ATOM 1846 N N . THR A 1 231 ? 33.347 -6.348 -21.143 1.00 88.56 231 THR A N 1
ATOM 1847 C CA . THR A 1 231 ? 34.064 -7.397 -20.390 1.00 88.56 231 THR A CA 1
ATOM 1848 C C . THR A 1 231 ? 35.484 -6.964 -19.991 1.00 88.56 231 THR A C 1
ATOM 1850 O O . THR A 1 231 ? 35.953 -7.259 -18.890 1.00 88.56 231 THR A O 1
ATOM 1853 N N . ARG A 1 232 ? 36.185 -6.224 -20.863 1.00 88.75 232 ARG A N 1
ATOM 1854 C CA . ARG A 1 232 ? 37.524 -5.693 -20.567 1.00 88.75 232 ARG A CA 1
ATOM 1855 C C . ARG A 1 232 ? 37.447 -4.533 -19.579 1.00 88.75 232 ARG A C 1
ATOM 1857 O O . ARG A 1 232 ? 38.232 -4.490 -18.637 1.00 88.75 232 ARG A O 1
ATOM 1864 N N . ILE A 1 233 ? 36.490 -3.625 -19.772 1.00 88.81 233 ILE A N 1
ATOM 1865 C CA . ILE A 1 233 ? 36.254 -2.488 -18.870 1.00 88.81 233 ILE A CA 1
ATOM 1866 C C . ILE A 1 233 ? 35.926 -3.000 -17.462 1.00 88.81 233 ILE A C 1
ATOM 1868 O O . ILE A 1 233 ? 36.527 -2.542 -16.491 1.00 88.81 233 ILE A O 1
ATOM 1872 N N . SER A 1 234 ? 35.051 -4.000 -17.338 1.00 91.25 234 SER A N 1
ATOM 1873 C CA . SER A 1 234 ? 34.687 -4.612 -16.061 1.00 91.25 234 SER A CA 1
ATOM 1874 C C . SER A 1 234 ? 35.862 -5.331 -15.404 1.00 91.25 234 SER A C 1
ATOM 1876 O O . SER A 1 234 ? 36.013 -5.241 -14.193 1.00 91.25 234 SER A O 1
ATOM 1878 N N . ALA A 1 235 ? 36.730 -5.995 -16.179 1.00 91.31 235 ALA A N 1
ATOM 1879 C CA . ALA A 1 235 ? 37.924 -6.660 -15.648 1.00 91.31 235 ALA A CA 1
ATOM 1880 C C . ALA A 1 235 ? 38.969 -5.672 -15.093 1.00 91.31 235 ALA A C 1
ATOM 1882 O O . ALA A 1 235 ? 39.726 -6.018 -14.190 1.00 91.31 235 ALA A O 1
ATOM 1883 N N . MET A 1 236 ? 39.004 -4.444 -15.619 1.00 90.50 236 MET A N 1
ATOM 1884 C CA . MET A 1 236 ? 39.881 -3.362 -15.152 1.00 90.50 236 MET A CA 1
ATOM 1885 C C . MET A 1 236 ? 39.270 -2.526 -14.015 1.00 90.50 236 MET A C 1
ATOM 1887 O O . MET A 1 236 ? 39.918 -1.609 -13.514 1.00 90.50 236 MET A O 1
ATOM 1891 N N . SER A 1 237 ? 38.029 -2.814 -13.619 1.00 92.75 237 SER A N 1
ATOM 1892 C CA . SER A 1 237 ? 37.255 -2.011 -12.673 1.00 92.75 237 SER A CA 1
ATOM 1893 C C . SER A 1 237 ? 36.933 -2.803 -11.410 1.00 92.75 237 SER A C 1
ATOM 1895 O O . SER A 1 237 ? 36.730 -4.014 -11.442 1.00 92.75 237 SER A O 1
ATOM 1897 N N . THR A 1 238 ? 36.823 -2.117 -10.275 1.00 95.56 238 THR A N 1
ATOM 1898 C CA . THR A 1 238 ? 36.237 -2.731 -9.074 1.00 95.56 238 THR A CA 1
ATOM 1899 C C . THR A 1 238 ? 34.722 -2.914 -9.247 1.00 95.56 238 THR A C 1
ATOM 1901 O O . THR A 1 238 ? 34.098 -2.140 -9.978 1.00 95.56 238 THR A O 1
ATOM 1904 N N . PRO A 1 239 ? 34.080 -3.870 -8.547 1.00 92.88 239 PRO A N 1
ATOM 1905 C CA . PRO A 1 239 ? 32.632 -4.068 -8.646 1.00 92.88 239 PRO A CA 1
ATOM 1906 C C . PRO A 1 239 ? 31.809 -2.803 -8.366 1.00 92.88 239 PRO A C 1
ATOM 1908 O O . PRO A 1 239 ? 30.833 -2.547 -9.065 1.00 92.88 239 PRO A O 1
ATOM 1911 N N . LEU A 1 240 ? 32.225 -1.980 -7.394 1.00 92.56 240 LEU A N 1
ATOM 1912 C CA . LEU A 1 240 ? 31.568 -0.702 -7.095 1.00 92.56 240 LEU A CA 1
ATOM 1913 C C . LEU A 1 240 ? 31.659 0.272 -8.279 1.00 92.56 240 LEU A C 1
ATOM 1915 O O . LEU A 1 240 ? 30.649 0.840 -8.677 1.00 92.56 240 LEU A O 1
ATOM 1919 N N . GLN A 1 241 ? 32.833 0.394 -8.903 1.00 94.19 241 GLN A N 1
ATOM 1920 C CA . GLN A 1 241 ? 33.023 1.251 -10.079 1.00 94.19 241 GLN A CA 1
ATOM 1921 C C . GLN A 1 241 ? 32.215 0.782 -11.296 1.00 94.19 241 GLN A C 1
ATOM 1923 O O . GLN A 1 241 ? 31.749 1.615 -12.068 1.00 94.19 241 GLN A O 1
ATOM 1928 N N . VAL A 1 242 ? 32.030 -0.533 -11.479 1.00 91.44 242 VAL A N 1
ATOM 1929 C CA . VAL A 1 242 ? 31.169 -1.069 -12.550 1.00 91.44 242 VAL A CA 1
ATOM 1930 C C . VAL A 1 242 ? 29.711 -0.681 -12.313 1.00 91.44 242 VAL A C 1
ATOM 1932 O O . VAL A 1 242 ? 29.035 -0.260 -13.248 1.00 91.44 242 VAL A O 1
ATOM 1935 N N . VAL A 1 243 ? 29.232 -0.784 -11.070 1.00 90.38 243 VAL A N 1
ATOM 1936 C CA . VAL A 1 243 ? 27.866 -0.372 -10.711 1.00 90.38 243 VAL A CA 1
ATOM 1937 C C . VAL A 1 243 ? 27.673 1.126 -10.942 1.00 90.38 243 VAL A C 1
ATOM 1939 O O . VAL A 1 243 ? 26.684 1.513 -11.563 1.00 90.38 243 VAL A O 1
ATOM 1942 N N . ASP A 1 244 ? 28.624 1.956 -10.512 1.00 90.44 244 ASP A N 1
ATOM 1943 C CA . ASP A 1 244 ? 28.560 3.407 -10.713 1.00 90.44 244 ASP A CA 1
ATOM 1944 C C . ASP A 1 244 ? 28.563 3.775 -12.205 1.00 90.44 244 ASP A C 1
ATOM 1946 O O . ASP A 1 244 ? 27.749 4.591 -12.638 1.00 90.44 244 ASP A O 1
ATOM 1950 N N . LEU A 1 245 ? 29.412 3.122 -13.010 1.00 90.25 245 LEU A N 1
ATOM 1951 C CA . LEU A 1 245 ? 29.455 3.291 -14.465 1.00 90.25 245 LEU A CA 1
ATOM 1952 C C . LEU A 1 245 ? 28.109 2.953 -15.119 1.00 90.25 245 LEU A C 1
ATOM 1954 O O . LEU A 1 245 ? 27.581 3.757 -15.887 1.00 90.25 245 LEU A O 1
ATOM 1958 N N . LEU A 1 246 ? 27.547 1.779 -14.814 1.00 90.06 246 LEU A N 1
ATOM 1959 C CA . LEU A 1 246 ? 26.263 1.351 -15.373 1.00 90.06 246 LEU A CA 1
ATOM 1960 C C . LEU A 1 246 ? 25.125 2.279 -14.939 1.00 90.06 246 LEU A C 1
ATOM 1962 O O . LEU A 1 246 ? 24.259 2.599 -15.750 1.00 90.06 246 LEU A O 1
ATOM 1966 N N . ASN A 1 247 ? 25.131 2.741 -13.686 1.00 89.62 247 ASN A N 1
ATOM 1967 C CA . ASN A 1 247 ? 24.127 3.668 -13.175 1.00 89.62 247 ASN A CA 1
ATOM 1968 C C . ASN A 1 247 ? 24.204 5.040 -13.864 1.00 89.62 247 ASN A C 1
ATOM 1970 O O . ASN A 1 247 ? 23.171 5.583 -14.264 1.00 89.62 247 ASN A O 1
ATOM 1974 N N . ASP A 1 248 ? 25.408 5.588 -14.038 1.00 90.56 248 ASP A N 1
ATOM 1975 C CA . ASP A 1 248 ? 25.624 6.858 -14.736 1.00 90.56 248 ASP A CA 1
ATOM 1976 C C . ASP A 1 248 ? 25.197 6.762 -16.209 1.00 90.56 248 ASP A C 1
ATOM 1978 O O . ASP A 1 248 ? 24.489 7.643 -16.706 1.00 90.56 248 ASP A O 1
ATOM 1982 N N . LEU A 1 249 ? 25.563 5.669 -16.889 1.00 90.12 249 LEU A N 1
ATOM 1983 C CA . LEU A 1 249 ? 25.202 5.435 -18.286 1.00 90.12 249 LEU A CA 1
ATOM 1984 C C . LEU A 1 249 ? 23.693 5.217 -18.460 1.00 90.12 249 LEU A C 1
ATOM 1986 O O . LEU A 1 249 ? 23.074 5.852 -19.311 1.00 90.12 249 LEU A O 1
ATOM 1990 N N . CYS A 1 250 ? 23.070 4.395 -17.612 1.00 89.19 250 CYS A N 1
ATOM 1991 C CA . CYS A 1 250 ? 21.619 4.204 -17.626 1.00 89.19 250 CYS A CA 1
ATOM 1992 C C . CYS A 1 250 ? 20.883 5.519 -17.359 1.00 89.19 250 CYS A C 1
ATOM 1994 O O . CYS A 1 250 ? 19.897 5.809 -18.026 1.00 89.19 250 CYS A O 1
ATOM 1996 N N . THR A 1 251 ? 21.373 6.343 -16.428 1.00 90.31 251 THR A N 1
ATOM 1997 C CA . THR A 1 251 ? 20.788 7.661 -16.141 1.00 90.31 251 THR A CA 1
ATOM 1998 C C . THR A 1 251 ? 20.901 8.600 -17.342 1.00 90.31 251 THR A C 1
ATOM 2000 O O . THR A 1 251 ? 19.987 9.384 -17.601 1.00 90.31 251 THR A O 1
ATOM 2003 N N . LEU A 1 252 ? 22.018 8.548 -18.069 1.00 91.25 252 LEU A N 1
ATOM 2004 C CA . LEU A 1 252 ? 22.218 9.315 -19.293 1.00 91.25 252 LEU A CA 1
ATOM 2005 C C . LEU A 1 252 ? 21.235 8.879 -20.384 1.00 91.25 252 LEU A C 1
ATOM 2007 O O . LEU A 1 252 ? 20.532 9.720 -20.938 1.00 91.25 252 LEU A O 1
ATOM 2011 N N . PHE A 1 253 ? 21.136 7.575 -20.641 1.00 92.38 253 PHE A N 1
ATOM 2012 C CA . PHE A 1 253 ? 20.221 7.028 -21.641 1.00 92.38 253 PHE A CA 1
ATOM 2013 C C . PHE A 1 253 ? 18.759 7.294 -21.284 1.00 92.38 253 PHE A C 1
ATOM 2015 O O . PHE A 1 253 ? 18.015 7.774 -22.134 1.00 92.38 253 PHE A O 1
ATOM 2022 N N . ASP A 1 254 ? 18.368 7.106 -20.020 1.00 91.25 254 ASP A N 1
ATOM 2023 C CA . ASP A 1 254 ? 17.009 7.373 -19.535 1.00 91.25 254 ASP A CA 1
ATOM 2024 C C . ASP A 1 254 ? 16.604 8.844 -19.758 1.00 91.25 254 ASP A C 1
ATOM 2026 O O . ASP A 1 254 ? 15.460 9.124 -20.123 1.00 91.25 254 ASP A O 1
ATOM 2030 N N . LYS A 1 255 ? 17.542 9.793 -19.609 1.00 91.50 255 LYS A N 1
ATOM 2031 C CA . LYS A 1 255 ? 17.313 11.212 -19.939 1.00 91.50 255 LYS A CA 1
ATOM 2032 C C . LYS A 1 255 ? 17.137 11.436 -21.440 1.00 91.50 255 LYS A C 1
ATOM 2034 O O . LYS A 1 255 ? 16.267 12.214 -21.824 1.00 91.50 255 LYS A O 1
ATOM 2039 N N . THR A 1 256 ? 17.938 10.775 -22.273 1.00 91.69 256 THR A N 1
ATOM 2040 C CA . THR A 1 256 ? 17.863 10.901 -23.736 1.00 91.69 256 THR A CA 1
ATOM 2041 C C . THR A 1 256 ? 16.545 10.344 -24.271 1.00 91.69 256 THR A C 1
ATOM 2043 O O . THR A 1 256 ? 15.844 11.027 -25.016 1.00 91.69 256 THR A O 1
ATOM 2046 N N . ILE A 1 257 ? 16.149 9.138 -23.847 1.00 92.56 257 ILE A N 1
ATOM 2047 C CA . ILE A 1 257 ? 14.955 8.464 -24.380 1.00 92.56 257 ILE A CA 1
ATOM 2048 C C . ILE A 1 257 ? 13.631 9.091 -23.918 1.00 92.56 257 ILE A C 1
ATOM 2050 O O . ILE A 1 257 ? 12.598 8.877 -24.557 1.00 92.56 257 ILE A O 1
ATOM 2054 N N . ALA A 1 258 ? 13.642 9.898 -22.849 1.00 90.69 258 ALA A N 1
ATOM 2055 C CA . ALA A 1 258 ? 12.446 10.535 -22.290 1.00 90.69 258 ALA A CA 1
ATOM 2056 C C . ALA A 1 258 ? 11.673 11.395 -23.310 1.00 90.69 258 ALA A C 1
ATOM 2058 O O . ALA A 1 258 ? 10.453 11.524 -23.210 1.00 90.69 258 ALA A O 1
ATOM 2059 N N . ASN A 1 259 ? 12.360 11.936 -24.321 1.00 88.56 259 ASN A N 1
ATOM 2060 C CA . ASN A 1 259 ? 11.761 12.799 -25.345 1.00 88.56 259 ASN A CA 1
ATOM 2061 C C . ASN A 1 259 ? 11.158 12.029 -26.534 1.00 88.56 259 ASN A C 1
ATOM 2063 O O . ASN A 1 259 ? 10.475 12.624 -27.365 1.00 88.56 259 ASN A O 1
ATOM 2067 N N . TYR A 1 260 ? 11.391 10.717 -26.623 1.00 89.50 260 TYR A N 1
ATOM 2068 C CA . TYR A 1 260 ? 11.068 9.916 -27.807 1.00 89.50 260 TYR A CA 1
ATOM 2069 C C . TYR A 1 260 ? 9.770 9.106 -27.679 1.00 89.50 260 TYR A C 1
ATOM 2071 O O . TYR A 1 260 ? 9.296 8.541 -28.664 1.00 89.50 260 TYR A O 1
ATOM 2079 N N . GLY A 1 261 ? 9.159 9.056 -26.489 1.00 86.12 261 GLY A N 1
ATOM 2080 C CA . GLY A 1 261 ? 7.921 8.295 -26.267 1.00 86.12 261 GLY A CA 1
ATOM 2081 C C . GLY A 1 261 ? 8.094 6.789 -26.505 1.00 86.12 261 GLY A C 1
ATOM 2082 O O . GLY A 1 261 ? 7.182 6.121 -26.991 1.00 86.12 261 GLY A O 1
ATOM 2083 N N . VAL A 1 262 ? 9.287 6.279 -26.210 1.00 90.81 262 VAL A N 1
ATOM 2084 C CA . VAL A 1 262 ? 9.681 4.876 -26.355 1.00 90.81 262 VAL A CA 1
ATOM 2085 C C . VAL A 1 262 ? 9.568 4.133 -25.025 1.00 90.81 262 VAL A C 1
ATOM 2087 O O . VAL A 1 262 ? 9.576 4.739 -23.954 1.00 90.81 262 VAL A O 1
ATOM 2090 N N . TYR A 1 263 ? 9.466 2.809 -25.086 1.00 89.44 263 TYR A N 1
ATOM 2091 C CA . TYR A 1 263 ? 9.376 1.950 -23.914 1.00 89.44 263 TYR A CA 1
ATOM 2092 C C . TYR A 1 263 ? 10.703 1.236 -23.642 1.00 89.44 263 TYR A C 1
ATOM 2094 O O . TYR A 1 263 ? 11.187 0.477 -24.483 1.00 89.44 263 TYR A O 1
ATOM 2102 N N . LYS A 1 264 ? 11.271 1.454 -22.451 1.00 89.31 264 LYS A N 1
ATOM 2103 C CA . LYS A 1 264 ? 12.469 0.756 -21.967 1.00 89.31 264 LYS A CA 1
ATOM 2104 C C . LYS A 1 264 ? 12.121 -0.669 -21.548 1.00 89.31 264 LYS A C 1
ATOM 2106 O O . LYS A 1 264 ? 11.221 -0.880 -20.737 1.00 89.31 264 LYS A O 1
ATOM 2111 N N . ILE A 1 265 ? 12.867 -1.634 -22.071 1.00 86.12 265 ILE A N 1
ATOM 2112 C CA . ILE A 1 265 ? 12.717 -3.053 -21.757 1.00 86.12 265 ILE A CA 1
ATOM 2113 C C . ILE A 1 265 ? 13.806 -3.434 -20.760 1.00 86.12 265 ILE A C 1
ATOM 2115 O O . ILE A 1 265 ? 14.978 -3.128 -20.959 1.00 86.12 265 ILE A O 1
ATOM 2119 N N . GLU A 1 266 ? 13.429 -4.116 -19.680 1.00 76.19 266 GLU A N 1
ATOM 2120 C CA . GLU A 1 266 ? 14.407 -4.619 -18.717 1.00 76.19 266 GLU A CA 1
ATOM 2121 C C . GLU A 1 266 ? 15.205 -5.791 -19.300 1.00 76.19 266 GLU A C 1
ATOM 2123 O O . GLU A 1 266 ? 14.657 -6.862 -19.585 1.00 76.19 266 GLU A O 1
ATOM 2128 N N . THR A 1 267 ? 16.512 -5.598 -19.410 1.00 69.12 267 THR A N 1
ATOM 2129 C CA . THR A 1 267 ? 17.507 -6.578 -19.856 1.00 69.12 267 THR A CA 1
ATOM 2130 C C . THR A 1 267 ? 18.443 -6.968 -18.711 1.00 69.12 267 THR A C 1
ATOM 2132 O O . THR A 1 267 ? 18.447 -6.363 -17.639 1.00 69.12 267 THR A O 1
ATOM 2135 N N . ILE A 1 268 ? 19.203 -8.045 -18.913 1.00 69.69 268 ILE A N 1
ATOM 2136 C CA . ILE A 1 268 ? 20.253 -8.491 -17.991 1.00 69.69 268 ILE A CA 1
ATOM 2137 C C . ILE A 1 268 ? 21.594 -8.066 -18.590 1.00 69.69 268 ILE A C 1
ATOM 2139 O O . ILE A 1 268 ? 21.829 -8.346 -19.761 1.00 69.69 268 ILE A O 1
ATOM 2143 N N . GLY A 1 269 ? 22.471 -7.471 -17.778 1.00 70.94 269 GLY A N 1
ATOM 2144 C CA . GLY A 1 269 ? 23.826 -7.090 -18.188 1.00 70.94 269 GLY A CA 1
ATOM 2145 C C . GLY A 1 269 ? 23.956 -5.611 -18.550 1.00 70.94 269 GLY A C 1
ATOM 2146 O O . GLY A 1 269 ? 23.316 -4.762 -17.932 1.00 70.94 269 GLY A O 1
ATOM 2147 N N . ASP A 1 270 ? 24.826 -5.333 -19.513 1.00 77.00 270 ASP A N 1
ATOM 2148 C CA . ASP A 1 270 ? 25.199 -4.018 -20.047 1.00 77.00 270 ASP A CA 1
ATOM 2149 C C . ASP A 1 270 ? 24.394 -3.593 -21.283 1.00 77.00 270 ASP A C 1
ATOM 2151 O O . ASP A 1 270 ? 24.411 -2.417 -21.651 1.00 77.00 270 ASP A O 1
ATOM 2155 N N . ALA A 1 271 ? 23.620 -4.512 -21.860 1.00 84.50 271 ALA A N 1
ATOM 2156 C CA . ALA A 1 271 ? 22.722 -4.210 -22.961 1.00 84.50 271 ALA A CA 1
ATOM 2157 C C . ALA A 1 271 ? 21.555 -3.312 -22.512 1.00 84.50 271 ALA A C 1
ATOM 2159 O O . ALA A 1 271 ? 20.874 -3.594 -21.522 1.00 84.50 271 ALA A O 1
ATOM 2160 N N . TYR A 1 272 ? 21.261 -2.276 -23.290 1.00 89.81 272 TYR A N 1
ATOM 2161 C CA . TYR A 1 272 ? 20.156 -1.343 -23.111 1.00 89.81 272 TYR A CA 1
ATOM 2162 C C . TYR A 1 272 ? 19.152 -1.511 -24.255 1.00 89.81 272 TYR A C 1
ATOM 2164 O O . TYR A 1 272 ? 19.464 -1.229 -25.410 1.00 89.81 272 TYR A O 1
ATOM 2172 N N . MET A 1 273 ? 17.943 -1.989 -23.945 1.00 90.62 273 MET A N 1
ATOM 2173 C CA . MET A 1 273 ? 16.936 -2.314 -24.959 1.00 90.62 273 MET A CA 1
ATOM 2174 C C . MET A 1 273 ? 15.706 -1.418 -24.852 1.00 90.62 273 MET A C 1
ATOM 2176 O O . MET A 1 273 ? 15.147 -1.200 -23.773 1.00 90.62 273 MET A O 1
ATOM 2180 N N . VAL A 1 274 ? 15.246 -0.933 -26.001 1.00 92.50 274 VAL A N 1
ATOM 2181 C CA . VAL A 1 274 ? 14.126 -0.000 -26.112 1.00 92.50 274 VAL A CA 1
ATOM 2182 C C . VAL A 1 274 ? 13.237 -0.395 -27.289 1.00 92.50 274 VAL A C 1
ATOM 2184 O O . VAL A 1 274 ? 13.715 -0.866 -28.315 1.00 92.50 274 VAL A O 1
ATOM 2187 N N . ALA A 1 275 ? 11.925 -0.199 -27.167 1.00 92.62 275 ALA A N 1
ATOM 2188 C CA . ALA A 1 275 ? 10.988 -0.410 -28.265 1.00 92.62 275 ALA A CA 1
ATOM 2189 C C . ALA A 1 275 ? 10.056 0.780 -28.493 1.00 92.62 275 ALA A C 1
ATOM 2191 O O . ALA A 1 275 ? 9.662 1.490 -27.569 1.00 92.62 275 ALA A O 1
ATOM 2192 N N . SER A 1 276 ? 9.657 0.955 -29.749 1.00 93.69 276 SER A N 1
ATOM 2193 C CA . SER A 1 276 ? 8.633 1.903 -30.178 1.00 93.69 276 SER A CA 1
ATOM 2194 C C . SER A 1 276 ? 7.518 1.190 -30.938 1.00 93.69 276 SER A C 1
ATOM 2196 O O . SER A 1 276 ? 7.734 0.146 -31.555 1.00 93.69 276 SER A O 1
ATOM 2198 N N . GLY A 1 277 ? 6.314 1.761 -30.891 1.00 89.69 277 GLY A N 1
ATOM 2199 C CA . GLY A 1 277 ? 5.089 1.121 -31.384 1.00 89.69 277 GLY A CA 1
ATOM 2200 C C . GLY A 1 277 ? 4.390 0.243 -30.340 1.00 89.69 277 GLY A C 1
ATOM 2201 O O . GLY A 1 277 ? 3.355 -0.347 -30.644 1.00 89.69 277 GLY A O 1
ATOM 2202 N N . LEU A 1 278 ? 4.927 0.190 -29.115 1.00 88.75 278 LEU A N 1
ATOM 2203 C CA . LEU A 1 278 ? 4.360 -0.502 -27.960 1.00 88.75 278 LEU A CA 1
ATOM 2204 C C . LEU A 1 278 ? 4.724 0.222 -26.645 1.00 88.75 278 LEU A C 1
ATOM 2206 O O . LEU A 1 278 ? 5.739 0.917 -26.599 1.00 88.75 278 LEU A O 1
ATOM 2210 N N . PRO A 1 279 ? 3.928 0.066 -25.569 1.00 81.62 279 PRO A N 1
ATOM 2211 C CA . PRO A 1 279 ? 2.583 -0.524 -25.576 1.00 81.62 279 PRO A CA 1
ATOM 2212 C C . PRO A 1 279 ? 1.572 0.354 -26.335 1.00 81.62 279 PRO A C 1
ATOM 2214 O O . PRO A 1 279 ? 0.520 -0.117 -26.752 1.00 81.62 279 PRO A O 1
ATOM 2217 N N . VAL A 1 280 ? 1.899 1.635 -26.541 1.00 85.69 280 VAL A N 1
ATOM 2218 C CA . VAL A 1 280 ? 1.090 2.572 -27.321 1.00 85.69 280 VAL A CA 1
ATOM 2219 C C . VAL A 1 280 ? 1.516 2.504 -28.784 1.00 85.69 280 VAL A C 1
ATOM 2221 O O . VAL A 1 280 ? 2.664 2.788 -29.128 1.00 85.69 280 VAL A O 1
ATOM 2224 N N . ARG A 1 281 ? 0.573 2.156 -29.660 1.00 88.31 281 ARG A N 1
ATOM 2225 C CA . ARG A 1 281 ? 0.795 2.119 -31.109 1.00 88.31 281 ARG A CA 1
ATOM 2226 C C . ARG A 1 281 ? 0.971 3.537 -31.646 1.00 88.31 281 ARG A C 1
ATOM 2228 O O . ARG A 1 281 ? 0.154 4.412 -31.375 1.00 88.31 281 ARG A O 1
ATOM 2235 N N . ASN A 1 282 ? 1.999 3.756 -32.460 1.00 88.06 282 ASN A N 1
ATOM 2236 C CA . ASN A 1 282 ? 2.299 5.057 -33.070 1.00 88.06 282 ASN A CA 1
ATOM 2237 C C . ASN A 1 282 ? 2.340 5.003 -34.612 1.00 88.06 282 ASN A C 1
ATOM 2239 O O . ASN A 1 282 ? 2.985 5.838 -35.253 1.00 88.06 282 ASN A O 1
ATOM 2243 N N . ALA A 1 283 ? 1.611 4.048 -35.206 1.00 85.81 283 ALA A N 1
ATOM 2244 C CA . ALA A 1 283 ? 1.585 3.784 -36.649 1.00 85.81 283 ALA A CA 1
ATOM 2245 C C . ALA A 1 283 ? 3.014 3.679 -37.214 1.00 85.81 283 ALA A C 1
ATOM 2247 O O . ALA A 1 283 ? 3.898 3.194 -36.532 1.00 85.81 283 ALA A O 1
ATOM 2248 N N . ARG A 1 284 ? 3.290 4.186 -38.420 1.00 85.88 284 ARG A N 1
ATOM 2249 C CA . ARG A 1 284 ? 4.618 4.082 -39.061 1.00 85.88 284 ARG A CA 1
ATOM 2250 C C . ARG A 1 284 ? 5.719 4.956 -38.441 1.00 85.88 284 ARG A C 1
ATOM 2252 O O . ARG A 1 284 ? 6.808 5.054 -39.001 1.00 85.88 284 ARG A O 1
ATOM 2259 N N . ARG A 1 285 ? 5.452 5.643 -37.324 1.00 90.75 285 ARG A N 1
ATOM 2260 C CA . ARG A 1 285 ? 6.441 6.526 -36.686 1.00 90.75 285 ARG A CA 1
ATOM 2261 C C . ARG A 1 285 ? 7.462 5.756 -35.850 1.00 90.75 285 ARG A C 1
ATOM 2263 O O . ARG A 1 285 ? 8.539 6.303 -35.634 1.00 90.75 285 ARG A O 1
ATOM 2270 N N . HIS A 1 286 ? 7.170 4.517 -35.430 1.00 92.56 286 HIS A N 1
ATOM 2271 C CA . HIS A 1 286 ? 8.076 3.724 -34.586 1.00 92.56 286 HIS A CA 1
ATOM 2272 C C . HIS A 1 286 ? 9.501 3.649 -35.145 1.00 92.56 286 HIS A C 1
ATOM 2274 O O . HIS A 1 286 ? 10.453 3.867 -34.400 1.00 92.56 286 HIS A O 1
ATOM 2280 N N . THR A 1 287 ? 9.655 3.424 -36.452 1.00 92.31 287 THR A N 1
ATOM 2281 C CA . THR A 1 287 ? 10.972 3.257 -37.081 1.00 92.31 287 THR A CA 1
ATOM 2282 C C . THR A 1 287 ? 11.775 4.548 -37.065 1.00 92.31 287 THR A C 1
ATOM 2284 O O . THR A 1 287 ? 12.946 4.535 -36.705 1.00 92.31 287 THR A O 1
ATOM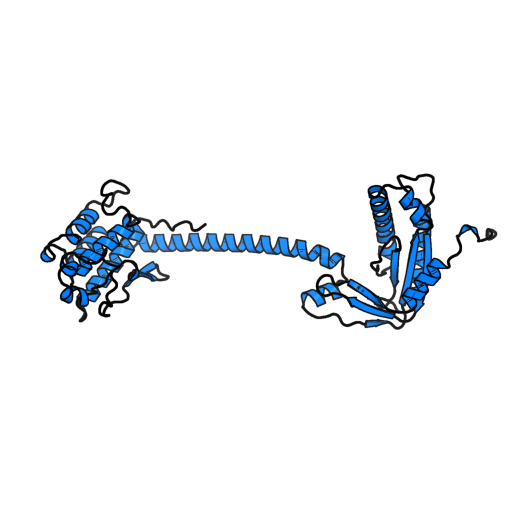 2287 N N . GLY A 1 288 ? 11.142 5.671 -37.423 1.00 93.38 288 GLY A N 1
ATOM 2288 C CA . GLY A 1 288 ? 11.804 6.976 -37.429 1.00 93.38 288 GLY A CA 1
ATOM 2289 C C . GLY A 1 288 ? 12.213 7.407 -36.023 1.00 93.38 288 GLY A C 1
ATOM 2290 O O . GLY A 1 288 ? 13.344 7.824 -35.819 1.00 93.38 288 GLY A O 1
ATOM 2291 N N . VAL A 1 289 ? 11.319 7.223 -35.047 1.00 94.06 289 VAL A N 1
ATOM 2292 C CA . VAL A 1 289 ? 11.584 7.530 -33.634 1.00 94.06 289 VAL A CA 1
ATOM 2293 C C . VAL A 1 289 ? 12.794 6.752 -33.122 1.00 94.06 289 VAL A C 1
ATOM 2295 O O . VAL A 1 289 ? 13.690 7.348 -32.535 1.00 94.06 289 VAL A O 1
ATOM 2298 N N . VAL A 1 290 ? 12.841 5.440 -33.371 1.00 94.56 290 VAL A N 1
ATOM 2299 C CA . VAL A 1 290 ? 13.946 4.586 -32.915 1.00 94.56 290 VAL A CA 1
ATOM 2300 C C . VAL A 1 290 ? 15.253 4.922 -33.630 1.00 94.56 290 VAL A C 1
ATOM 2302 O O . VAL A 1 290 ? 16.283 5.029 -32.977 1.00 94.56 290 VAL A O 1
ATOM 2305 N N . ALA A 1 291 ? 15.224 5.152 -34.944 1.00 94.25 291 ALA A N 1
ATOM 2306 C CA . ALA A 1 291 ? 16.426 5.510 -35.693 1.00 94.25 291 ALA A CA 1
ATOM 2307 C C . ALA A 1 291 ? 17.017 6.859 -35.246 1.00 94.25 291 ALA A C 1
ATOM 2309 O O . ALA A 1 291 ? 18.229 6.975 -35.088 1.00 94.25 291 ALA A O 1
ATOM 2310 N N . THR A 1 292 ? 16.178 7.873 -35.008 1.00 94.88 292 THR A N 1
ATOM 2311 C CA . THR A 1 292 ? 16.639 9.172 -34.493 1.00 94.88 292 THR A CA 1
ATOM 2312 C C . THR A 1 292 ? 17.164 9.050 -33.064 1.00 94.88 292 THR A C 1
ATOM 2314 O O . THR A 1 292 ? 18.241 9.556 -32.769 1.00 94.88 292 THR A O 1
ATOM 2317 N N . MET A 1 293 ? 16.457 8.317 -32.199 1.00 95.12 293 MET A N 1
ATOM 2318 C CA . MET A 1 293 ? 16.904 8.041 -30.832 1.00 95.12 293 MET A CA 1
ATOM 2319 C C . MET A 1 293 ? 18.271 7.342 -30.806 1.00 95.12 293 MET A C 1
ATOM 2321 O O . MET A 1 293 ? 19.130 7.733 -30.022 1.00 95.12 293 MET A O 1
ATOM 2325 N N . ALA A 1 294 ? 18.493 6.344 -31.664 1.00 93.94 294 ALA A N 1
ATOM 2326 C CA . ALA A 1 294 ? 19.764 5.629 -31.758 1.00 93.94 294 ALA A CA 1
ATOM 2327 C C . ALA A 1 294 ? 20.935 6.570 -32.092 1.00 93.94 294 ALA A C 1
ATOM 2329 O O . ALA A 1 294 ? 21.996 6.492 -31.474 1.00 93.94 294 ALA A O 1
ATOM 2330 N N . LEU A 1 295 ? 20.736 7.504 -33.030 1.00 93.19 295 LEU A N 1
ATOM 2331 C CA . LEU A 1 295 ? 21.748 8.508 -33.380 1.00 93.19 295 LEU A CA 1
ATOM 2332 C C . LEU A 1 295 ? 22.056 9.449 -32.208 1.00 93.19 295 LEU A C 1
ATOM 2334 O O . LEU A 1 295 ? 23.224 9.736 -31.941 1.00 93.19 295 LEU A O 1
ATOM 2338 N N . ASP A 1 296 ? 21.031 9.884 -31.478 1.00 93.88 296 ASP A N 1
ATOM 2339 C CA . ASP A 1 296 ? 21.207 10.708 -30.282 1.00 93.88 296 ASP A CA 1
ATOM 2340 C C . ASP A 1 296 ? 21.955 9.956 -29.175 1.00 93.88 296 ASP A C 1
ATOM 2342 O O . ASP A 1 296 ? 22.862 10.512 -28.554 1.00 93.88 296 ASP A O 1
ATOM 2346 N N . LEU A 1 297 ? 21.628 8.679 -28.948 1.00 92.25 297 LEU A N 1
ATOM 2347 C CA . LEU A 1 297 ? 22.334 7.832 -27.984 1.00 92.25 297 LEU A CA 1
ATOM 2348 C C . LEU A 1 297 ? 23.816 7.692 -28.347 1.00 92.25 297 LEU A C 1
ATOM 2350 O O . LEU A 1 297 ? 24.662 7.865 -27.469 1.00 92.25 297 LEU A O 1
ATOM 2354 N N . LEU A 1 298 ? 24.142 7.466 -29.625 1.00 90.81 298 LEU A N 1
ATOM 2355 C CA . LEU A 1 298 ? 25.529 7.434 -30.107 1.00 90.81 298 LEU A CA 1
ATOM 2356 C C . LEU A 1 298 ? 26.245 8.768 -29.870 1.00 90.81 298 LEU A C 1
ATOM 2358 O O . LEU A 1 298 ? 27.363 8.784 -29.351 1.00 90.81 298 LEU A O 1
ATOM 2362 N N . SER A 1 299 ? 25.598 9.888 -30.204 1.00 90.25 299 SER A N 1
ATOM 2363 C CA . SER A 1 299 ? 26.174 11.225 -30.027 1.00 90.25 299 SER A CA 1
ATOM 2364 C C . SER A 1 299 ? 26.468 11.528 -28.558 1.00 90.25 299 SER A C 1
ATOM 2366 O O . SER A 1 299 ? 27.541 12.032 -28.228 1.00 90.25 299 SER A O 1
ATOM 2368 N N . VAL A 1 300 ? 25.523 11.232 -27.665 1.00 90.06 300 VAL A N 1
ATOM 2369 C CA . VAL A 1 300 ? 25.671 11.500 -26.232 1.00 90.06 300 VAL A CA 1
ATOM 2370 C C . VAL A 1 300 ? 26.691 10.541 -25.608 1.00 90.06 300 VAL A C 1
ATOM 2372 O O . VAL A 1 300 ? 27.539 10.981 -24.829 1.00 90.06 300 VAL A O 1
ATOM 2375 N N . CYS A 1 301 ? 26.685 9.262 -26.001 1.00 88.81 301 CYS A N 1
ATOM 2376 C CA . CYS A 1 301 ? 27.672 8.272 -25.563 1.00 88.81 301 CYS A CA 1
ATOM 2377 C C . CYS A 1 301 ? 29.103 8.675 -25.946 1.00 88.81 301 CYS A C 1
ATOM 2379 O O . CYS A 1 301 ? 30.015 8.502 -25.142 1.00 88.81 301 CYS A O 1
ATOM 2381 N N . GLY A 1 302 ? 29.308 9.275 -27.125 1.00 85.44 302 GLY A N 1
ATOM 2382 C CA . GLY A 1 302 ? 30.624 9.760 -27.556 1.00 85.44 302 GLY A CA 1
ATOM 2383 C C . GLY A 1 302 ? 31.219 10.859 -26.664 1.00 85.44 302 GLY A C 1
ATOM 2384 O O . GLY A 1 302 ? 32.431 11.053 -26.654 1.00 85.44 302 GLY A O 1
ATOM 2385 N N . THR A 1 303 ? 30.386 11.560 -25.889 1.00 86.69 303 THR A N 1
ATOM 2386 C CA . THR A 1 303 ? 30.826 12.582 -24.919 1.00 86.69 303 THR A CA 1
ATOM 2387 C C . THR A 1 303 ? 30.974 12.052 -23.492 1.00 86.69 303 THR A C 1
ATOM 2389 O O . THR A 1 303 ? 31.424 12.778 -22.604 1.00 86.69 303 THR A O 1
ATOM 2392 N N . PHE A 1 304 ? 30.595 10.796 -23.250 1.00 88.50 304 PHE A N 1
ATOM 2393 C CA . PHE A 1 304 ? 30.622 10.192 -21.926 1.00 88.50 304 PHE A CA 1
ATOM 2394 C C . PHE A 1 304 ? 32.037 9.737 -21.553 1.00 88.50 304 PHE A C 1
ATOM 2396 O O . PHE A 1 304 ? 32.691 9.005 -22.296 1.00 88.50 304 PHE A O 1
ATOM 2403 N N . THR A 1 305 ? 32.499 10.131 -20.366 1.00 88.31 305 THR A N 1
ATOM 2404 C CA . THR A 1 305 ? 33.816 9.760 -19.841 1.00 88.31 305 THR A CA 1
ATOM 2405 C C . THR A 1 305 ? 33.685 8.828 -18.643 1.00 88.31 305 THR A C 1
ATOM 2407 O O . THR A 1 305 ? 32.951 9.089 -17.687 1.00 88.31 305 THR A O 1
ATOM 2410 N N . ILE A 1 306 ? 34.423 7.718 -18.676 1.00 89.25 306 ILE A N 1
ATOM 2411 C CA . ILE A 1 306 ? 34.462 6.761 -17.570 1.00 89.25 306 ILE A CA 1
ATOM 2412 C C . ILE A 1 306 ? 35.333 7.359 -16.460 1.00 89.25 306 ILE A C 1
ATOM 2414 O O . ILE A 1 306 ? 36.545 7.489 -16.619 1.00 89.25 306 ILE A O 1
ATOM 2418 N N . LYS A 1 307 ? 34.723 7.714 -15.323 1.00 88.81 307 LYS A N 1
ATOM 2419 C CA . LYS A 1 307 ? 35.373 8.452 -14.218 1.00 88.81 307 LYS A CA 1
ATOM 2420 C C . LYS A 1 307 ? 36.705 7.849 -13.759 1.00 88.81 307 LYS A C 1
ATOM 2422 O O . LYS A 1 307 ? 37.635 8.587 -13.451 1.00 88.81 307 LYS A O 1
ATOM 2427 N N . HIS A 1 308 ? 36.796 6.522 -13.696 1.00 88.69 308 HIS A N 1
ATOM 2428 C CA . HIS A 1 308 ? 37.989 5.791 -13.255 1.00 88.69 308 HIS A CA 1
ATOM 2429 C C . HIS A 1 308 ? 38.907 5.332 -14.399 1.00 88.69 308 HIS A C 1
ATOM 2431 O O . HIS A 1 308 ? 39.995 4.839 -14.120 1.00 88.69 308 HIS A O 1
ATOM 2437 N N . LEU A 1 309 ? 38.503 5.499 -15.664 1.00 87.69 309 LEU A N 1
ATOM 2438 C CA . LEU A 1 309 ? 39.261 5.108 -16.860 1.00 87.69 309 LEU A CA 1
ATOM 2439 C C . LEU A 1 309 ? 39.184 6.215 -17.922 1.00 87.69 309 LEU A C 1
ATOM 2441 O O . LEU A 1 309 ? 38.573 6.051 -18.975 1.00 87.69 309 LEU A O 1
ATOM 2445 N N . LEU A 1 310 ? 39.819 7.354 -17.635 1.00 85.38 310 LEU A N 1
ATOM 2446 C CA . LEU A 1 310 ? 39.729 8.573 -18.454 1.00 85.38 310 LEU A CA 1
ATOM 2447 C C . LEU A 1 310 ? 40.286 8.420 -19.881 1.00 85.38 310 LEU A C 1
ATOM 2449 O O . LEU A 1 310 ? 39.900 9.174 -20.768 1.00 85.38 310 LEU A O 1
ATOM 2453 N N . GLU A 1 311 ? 41.177 7.453 -20.108 1.00 82.94 311 GLU A N 1
ATOM 2454 C CA . GLU A 1 311 ? 41.810 7.200 -21.412 1.00 82.94 311 GLU A CA 1
ATOM 2455 C C . GLU A 1 311 ? 41.067 6.157 -22.261 1.00 82.94 311 GLU A C 1
ATOM 2457 O O . GLU A 1 311 ? 41.432 5.920 -23.413 1.00 82.94 311 GLU A O 1
ATOM 2462 N N . VAL A 1 312 ? 40.029 5.514 -21.714 1.00 84.12 312 VAL A N 1
ATOM 2463 C CA . VAL A 1 312 ? 39.258 4.490 -22.427 1.00 84.12 312 VAL A CA 1
ATOM 2464 C C . VAL A 1 312 ? 37.983 5.129 -22.985 1.00 84.12 312 VAL A C 1
ATOM 2466 O O . VAL A 1 312 ? 37.077 5.437 -22.208 1.00 84.12 312 VAL A O 1
ATOM 2469 N N . PRO A 1 313 ? 37.870 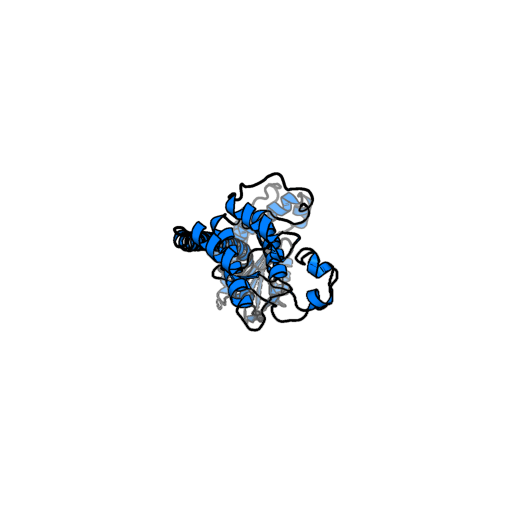5.329 -24.314 1.00 82.19 313 PRO A N 1
ATOM 2470 C CA . PRO A 1 313 ? 36.646 5.861 -24.898 1.00 82.19 313 PRO A CA 1
ATOM 2471 C C . PRO A 1 313 ? 35.516 4.835 -24.776 1.00 82.19 313 PRO A C 1
ATOM 2473 O O . PRO A 1 313 ? 35.696 3.664 -25.123 1.00 82.19 313 PRO A O 1
ATOM 2476 N N . LEU A 1 314 ? 34.344 5.281 -24.319 1.00 85.88 314 LEU A N 1
ATOM 2477 C CA . LEU A 1 314 ? 33.140 4.456 -24.323 1.00 85.88 314 LEU A CA 1
ATOM 2478 C C . LEU A 1 314 ? 32.581 4.384 -25.749 1.00 85.88 314 LEU A C 1
ATOM 2480 O O . LEU A 1 314 ? 32.427 5.404 -26.421 1.00 85.88 314 LEU A O 1
ATOM 2484 N N . ARG A 1 315 ? 32.284 3.172 -26.216 1.00 86.94 315 ARG A N 1
ATOM 2485 C CA . ARG A 1 315 ? 31.712 2.912 -27.541 1.00 86.94 315 ARG A CA 1
ATOM 2486 C C . ARG A 1 315 ? 30.472 2.046 -27.397 1.00 86.94 315 ARG A C 1
ATOM 2488 O O . ARG A 1 315 ? 30.415 1.200 -26.506 1.00 86.94 315 ARG A O 1
ATOM 2495 N N . LEU A 1 316 ? 29.517 2.260 -28.291 1.00 88.62 316 LEU A N 1
ATOM 2496 C CA . LEU A 1 316 ? 28.216 1.608 -28.268 1.00 88.62 316 LEU A CA 1
ATOM 2497 C C . LEU A 1 316 ? 27.953 0.937 -29.619 1.00 88.62 316 LEU A C 1
ATOM 2499 O O . LEU A 1 316 ? 28.154 1.560 -30.663 1.00 88.62 316 LEU A O 1
ATOM 2503 N N . HIS A 1 317 ? 27.493 -0.309 -29.593 1.00 89.31 317 HIS A N 1
ATOM 2504 C CA . HIS A 1 317 ? 26.908 -0.990 -30.744 1.00 89.31 317 HIS A CA 1
ATOM 2505 C C . HIS A 1 317 ? 25.397 -0.924 -30.651 1.00 89.31 317 HIS A C 1
ATOM 2507 O O . HIS A 1 317 ? 24.844 -1.169 -29.588 1.00 89.31 317 HIS A O 1
ATOM 2513 N N . ILE A 1 318 ? 24.732 -0.584 -31.755 1.00 91.12 318 ILE A N 1
ATOM 2514 C CA . ILE A 1 318 ? 23.272 -0.505 -31.810 1.00 91.12 318 ILE A CA 1
ATOM 2515 C C . ILE A 1 318 ? 22.760 -1.384 -32.945 1.00 91.12 318 ILE A C 1
ATOM 2517 O O . ILE A 1 318 ? 23.080 -1.169 -34.114 1.00 91.12 318 ILE A O 1
ATOM 2521 N N . GLY A 1 319 ? 21.915 -2.352 -32.600 1.00 91.31 319 GLY A N 1
ATOM 2522 C CA . GLY A 1 319 ? 21.117 -3.122 -33.545 1.00 91.31 319 GLY A CA 1
ATOM 2523 C C . GLY A 1 319 ? 19.687 -2.609 -33.590 1.00 91.31 319 GLY A C 1
ATOM 2524 O O . GLY A 1 319 ? 19.024 -2.512 -32.559 1.00 91.31 319 GLY A O 1
ATOM 2525 N N . LEU A 1 320 ? 19.184 -2.339 -34.796 1.00 92.62 320 LEU A N 1
ATOM 2526 C CA . LEU A 1 320 ? 17.801 -1.925 -35.026 1.00 92.62 320 LEU A CA 1
ATOM 2527 C C . LEU A 1 320 ? 17.072 -2.952 -35.883 1.00 92.62 320 LEU A C 1
ATOM 2529 O O . LEU A 1 320 ? 17.534 -3.305 -36.966 1.00 92.62 320 LEU A O 1
ATOM 2533 N N . HIS A 1 321 ? 15.888 -3.383 -35.455 1.00 92.62 321 HIS A N 1
ATOM 2534 C CA . HIS A 1 321 ? 15.041 -4.229 -36.291 1.00 92.62 321 HIS A CA 1
ATOM 2535 C C . HIS A 1 321 ? 13.559 -3.928 -36.078 1.00 92.62 321 HIS A C 1
ATOM 2537 O O . HIS A 1 321 ? 13.126 -3.631 -34.965 1.00 92.62 321 HIS A O 1
ATOM 2543 N N . SER A 1 322 ? 12.779 -4.024 -37.158 1.00 92.31 322 SER A N 1
ATOM 2544 C CA . SER A 1 322 ? 11.327 -3.838 -37.128 1.00 92.31 322 SER A CA 1
ATOM 2545 C C . SER A 1 322 ? 10.610 -5.112 -37.557 1.00 92.31 322 SER A C 1
ATOM 2547 O O . SER A 1 322 ? 11.048 -5.791 -38.485 1.00 92.31 322 SER A O 1
ATOM 2549 N N . GLY A 1 323 ? 9.516 -5.454 -36.880 1.00 90.25 323 GLY A N 1
ATOM 2550 C CA . GLY A 1 323 ? 8.680 -6.593 -37.257 1.00 90.25 323 GLY A CA 1
ATOM 2551 C C . GLY A 1 323 ? 7.565 -6.901 -36.253 1.00 90.25 323 GLY A C 1
ATOM 2552 O O . GLY A 1 323 ? 7.489 -6.246 -35.212 1.00 90.25 323 GLY A O 1
ATOM 2553 N N . PRO A 1 324 ? 6.715 -7.902 -36.543 1.00 87.12 324 PRO A N 1
ATOM 2554 C CA . PRO A 1 324 ? 5.579 -8.268 -35.697 1.00 87.12 324 PRO A CA 1
ATOM 2555 C C . PRO A 1 324 ? 6.054 -8.862 -34.378 1.00 87.12 324 PRO A C 1
ATOM 2557 O O . PRO A 1 324 ? 6.995 -9.648 -34.389 1.00 87.12 324 PRO A O 1
ATOM 2560 N N . ARG A 1 325 ? 5.404 -8.547 -33.254 1.00 83.44 325 ARG A N 1
ATOM 2561 C CA . ARG A 1 325 ? 5.775 -9.023 -31.907 1.00 83.44 325 ARG A CA 1
ATOM 2562 C C . ARG A 1 325 ? 4.562 -9.357 -31.053 1.00 83.44 325 ARG A C 1
ATOM 2564 O O . ARG A 1 325 ? 3.466 -8.876 -31.294 1.00 83.44 325 ARG A O 1
ATOM 2571 N N . VAL A 1 326 ? 4.792 -10.131 -29.996 1.00 83.38 326 VAL A N 1
ATOM 2572 C CA . VAL A 1 326 ? 3.837 -10.292 -28.893 1.00 83.38 326 VAL A CA 1
ATOM 2573 C C . VAL A 1 326 ? 4.451 -9.683 -27.640 1.00 83.38 326 VAL A C 1
ATOM 2575 O O . VAL A 1 326 ? 5.621 -9.937 -27.354 1.00 83.38 326 VAL A O 1
ATOM 2578 N N . ALA A 1 327 ? 3.682 -8.891 -26.899 1.00 85.38 327 ALA A N 1
ATOM 2579 C CA . ALA A 1 327 ? 4.083 -8.365 -25.600 1.00 85.38 327 ALA A CA 1
ATOM 2580 C C . ALA A 1 327 ? 3.104 -8.821 -24.515 1.00 85.38 327 ALA A C 1
ATOM 2582 O O . ALA A 1 327 ? 1.911 -8.985 -24.765 1.00 85.38 327 ALA A O 1
ATOM 2583 N N . GLY A 1 328 ? 3.593 -9.035 -23.299 1.00 83.06 328 GLY A N 1
ATOM 2584 C CA . GLY A 1 328 ? 2.748 -9.483 -22.197 1.00 83.06 328 GLY A CA 1
ATOM 2585 C C . GLY A 1 328 ? 3.425 -9.362 -20.842 1.00 83.06 328 GLY A C 1
ATOM 2586 O O . GLY A 1 328 ? 4.637 -9.169 -20.745 1.00 83.06 328 GLY A O 1
ATOM 2587 N N . VAL A 1 329 ? 2.625 -9.477 -19.784 1.00 82.56 329 VAL A N 1
ATOM 2588 C CA . VAL A 1 329 ? 3.105 -9.426 -18.400 1.00 82.56 329 VAL A CA 1
ATOM 2589 C C . VAL A 1 329 ? 3.427 -10.837 -17.921 1.00 82.56 329 VAL A C 1
ATOM 2591 O O . VAL A 1 329 ? 2.592 -11.735 -18.008 1.00 82.56 329 VAL A O 1
ATOM 2594 N N . VAL A 1 330 ? 4.635 -11.034 -17.395 1.00 78.06 330 VAL A N 1
ATOM 2595 C CA . VAL A 1 330 ? 5.091 -12.313 -16.839 1.00 78.06 330 VAL A CA 1
ATOM 2596 C C . VAL A 1 330 ? 5.329 -12.183 -15.341 1.00 78.06 330 VAL A C 1
ATOM 2598 O O . VAL A 1 330 ? 6.028 -11.269 -14.911 1.00 78.06 330 VAL A O 1
ATOM 2601 N N . GLY A 1 331 ? 4.812 -13.142 -14.570 1.00 69.75 331 GLY A N 1
ATOM 2602 C CA . GLY A 1 331 ? 4.987 -13.229 -13.117 1.00 69.75 331 GLY A CA 1
ATOM 2603 C C . GLY A 1 331 ? 3.818 -12.631 -12.329 1.00 69.75 331 GLY A C 1
ATOM 2604 O O . GLY A 1 331 ? 3.268 -11.603 -12.706 1.00 69.75 331 GLY A O 1
ATOM 2605 N N . LEU A 1 332 ? 3.441 -13.292 -11.228 1.00 63.78 332 LEU A N 1
ATOM 2606 C CA . LEU A 1 332 ? 2.356 -12.854 -10.334 1.00 63.78 332 LEU A CA 1
ATOM 2607 C C . LEU A 1 332 ? 2.873 -11.970 -9.187 1.00 63.78 332 LEU A C 1
ATOM 2609 O O . LEU A 1 332 ? 2.256 -10.967 -8.854 1.00 63.78 332 LEU A O 1
ATOM 2613 N N . THR A 1 333 ? 4.022 -12.325 -8.603 1.00 62.66 333 THR A N 1
ATOM 2614 C CA . THR A 1 333 ? 4.610 -11.615 -7.448 1.00 62.66 333 THR A CA 1
ATOM 2615 C C . THR A 1 333 ? 5.500 -10.440 -7.859 1.00 62.66 333 THR A C 1
ATOM 2617 O O . THR A 1 333 ? 5.550 -9.428 -7.170 1.00 62.66 333 THR A O 1
ATOM 2620 N N . MET A 1 334 ? 6.206 -10.568 -8.987 1.00 65.88 334 MET A N 1
ATOM 2621 C CA . MET A 1 334 ? 7.019 -9.509 -9.596 1.00 65.88 334 MET A CA 1
ATOM 2622 C C . MET A 1 334 ? 6.695 -9.447 -11.093 1.00 65.88 334 MET A C 1
ATOM 2624 O O . MET A 1 334 ? 7.414 -10.051 -11.894 1.00 65.88 334 MET A O 1
ATOM 2628 N N . PRO A 1 335 ? 5.579 -8.800 -11.465 1.00 70.38 335 PRO A N 1
ATOM 2629 C CA . PRO A 1 335 ? 5.164 -8.719 -12.854 1.00 70.38 335 PRO A CA 1
ATOM 2630 C C . PRO A 1 335 ? 6.188 -7.920 -13.658 1.00 70.38 335 PRO A C 1
ATOM 2632 O O . PRO A 1 335 ? 6.665 -6.891 -13.192 1.00 70.38 335 PRO A O 1
ATOM 2635 N N . ARG A 1 336 ? 6.526 -8.387 -14.862 1.00 75.50 336 ARG A N 1
ATOM 2636 C CA . ARG A 1 336 ? 7.383 -7.668 -15.817 1.00 75.50 336 ARG A CA 1
ATOM 2637 C C . ARG A 1 336 ? 6.755 -7.695 -17.197 1.00 75.50 336 ARG A C 1
ATOM 2639 O O . ARG A 1 336 ? 6.373 -8.764 -17.671 1.00 75.50 336 ARG A O 1
ATOM 2646 N N . TYR A 1 337 ? 6.668 -6.541 -17.845 1.00 81.94 337 TYR A N 1
ATOM 2647 C CA . TYR A 1 337 ? 6.198 -6.457 -19.223 1.00 81.94 337 TYR A CA 1
ATOM 2648 C C . TYR A 1 337 ? 7.350 -6.822 -20.167 1.00 81.94 337 TYR A C 1
ATOM 2650 O O . TYR A 1 337 ? 8.390 -6.167 -20.174 1.00 81.94 337 TYR A O 1
ATOM 2658 N N . ARG A 1 338 ? 7.199 -7.922 -20.907 1.00 82.19 338 ARG A N 1
ATOM 2659 C CA . ARG A 1 338 ? 8.240 -8.494 -21.771 1.00 82.19 338 ARG A CA 1
ATOM 2660 C C . ARG A 1 338 ? 7.751 -8.657 -23.201 1.00 82.19 338 ARG A C 1
ATOM 2662 O O . ARG A 1 338 ? 6.562 -8.852 -23.447 1.00 82.19 338 ARG A O 1
ATOM 2669 N N . LEU A 1 339 ? 8.707 -8.628 -24.124 1.00 85.31 339 LEU A N 1
ATOM 2670 C CA . LEU A 1 339 ? 8.506 -8.863 -25.550 1.00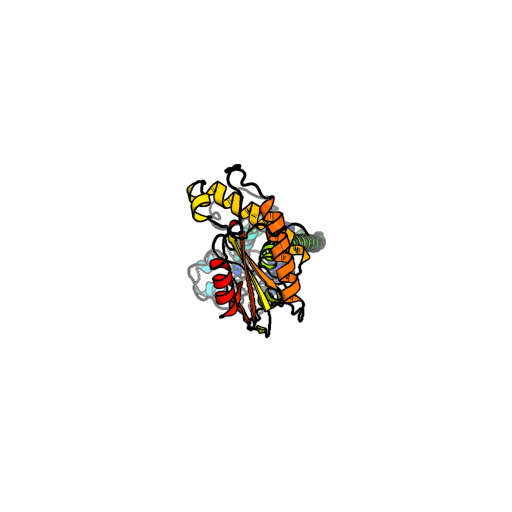 85.31 339 LEU A CA 1
ATOM 2671 C C . LEU A 1 339 ? 8.952 -10.268 -25.931 1.00 85.31 339 LEU A C 1
ATOM 2673 O O . LEU A 1 339 ? 9.972 -10.756 -25.448 1.00 85.31 339 LEU A O 1
ATOM 2677 N N . PHE A 1 340 ? 8.203 -10.898 -26.833 1.00 83.50 340 PHE A N 1
ATOM 2678 C CA . PHE A 1 340 ? 8.431 -12.271 -27.257 1.00 83.50 340 PHE A CA 1
ATOM 2679 C C . PHE A 1 340 ? 8.572 -12.422 -28.773 1.00 83.50 340 PHE A C 1
ATOM 2681 O O . PHE A 1 340 ? 7.802 -11.873 -29.570 1.00 83.50 340 PHE A O 1
ATOM 2688 N N . GLY A 1 341 ? 9.559 -13.248 -29.135 1.00 82.88 341 GLY A N 1
ATOM 2689 C CA . GLY A 1 341 ? 9.789 -13.883 -30.435 1.00 82.88 341 GLY A CA 1
ATOM 2690 C C . GLY A 1 341 ? 10.884 -13.252 -31.316 1.00 82.88 341 GLY A C 1
ATOM 2691 O O . GLY A 1 341 ? 11.632 -12.374 -30.896 1.00 82.88 341 GLY A O 1
ATOM 2692 N N . ASP A 1 342 ? 10.942 -13.705 -32.570 1.00 84.12 342 ASP A N 1
ATOM 2693 C CA . ASP A 1 342 ? 12.083 -13.572 -33.489 1.00 84.12 342 ASP A CA 1
ATOM 2694 C C . ASP A 1 342 ? 12.688 -12.180 -33.745 1.00 84.12 342 ASP A C 1
ATOM 2696 O O . ASP A 1 342 ? 13.877 -12.114 -34.019 1.00 84.12 342 ASP A O 1
ATOM 2700 N N . THR A 1 343 ? 11.953 -11.071 -33.665 1.00 85.62 343 THR A N 1
ATOM 2701 C CA . THR A 1 343 ? 12.465 -9.710 -33.915 1.00 85.62 343 THR A CA 1
ATOM 2702 C C . THR A 1 343 ? 13.408 -9.357 -32.793 1.00 85.62 343 THR A C 1
ATOM 2704 O O . THR A 1 343 ? 14.450 -8.825 -33.105 1.00 85.62 343 THR A O 1
ATOM 2707 N N . VAL A 1 344 ? 13.121 -9.738 -31.539 1.00 85.62 344 VAL A N 1
ATOM 2708 C CA . VAL A 1 344 ? 14.062 -9.542 -30.421 1.00 85.62 344 VAL A CA 1
ATOM 2709 C C . VAL A 1 344 ? 15.373 -10.267 -30.726 1.00 85.62 344 VAL A C 1
ATOM 2711 O O . VAL A 1 344 ? 16.440 -9.664 -30.700 1.00 85.62 344 VAL A O 1
ATOM 2714 N N . ASN A 1 345 ? 15.287 -11.539 -31.127 1.00 85.50 345 ASN A N 1
ATOM 2715 C CA . ASN A 1 345 ? 16.463 -12.339 -31.477 1.00 85.50 345 ASN A CA 1
ATOM 2716 C C . ASN A 1 345 ? 17.214 -11.777 -32.693 1.00 85.50 345 ASN A C 1
ATOM 2718 O O . ASN A 1 345 ? 18.438 -11.841 -32.745 1.00 85.50 345 ASN A O 1
ATOM 2722 N N . ARG A 1 346 ? 16.498 -11.243 -33.688 1.00 85.94 346 ARG A N 1
ATOM 2723 C CA . ARG A 1 346 ? 17.088 -10.598 -34.866 1.00 85.94 346 ARG A CA 1
ATOM 2724 C C . ARG A 1 346 ? 17.734 -9.264 -34.512 1.00 85.94 346 ARG A C 1
ATOM 2726 O O . ARG A 1 346 ? 18.824 -9.027 -35.004 1.00 85.94 346 ARG A O 1
ATOM 2733 N N . THR A 1 347 ? 17.130 -8.447 -33.650 1.00 85.88 347 THR A N 1
ATOM 2734 C CA . THR A 1 347 ? 17.720 -7.192 -33.162 1.00 85.88 347 THR A CA 1
ATOM 2735 C C . THR A 1 347 ? 19.028 -7.467 -32.435 1.00 85.88 347 THR A C 1
ATOM 2737 O O . THR A 1 347 ? 20.036 -6.859 -32.771 1.00 85.88 347 THR A O 1
ATOM 2740 N N . ILE A 1 348 ? 19.036 -8.436 -31.512 1.00 85.69 348 ILE A N 1
ATOM 2741 C CA . ILE A 1 348 ? 20.251 -8.850 -30.792 1.00 85.69 348 ILE A CA 1
ATOM 2742 C C . ILE A 1 348 ? 21.312 -9.352 -31.780 1.00 85.69 348 ILE A C 1
ATOM 2744 O O . ILE A 1 348 ? 22.472 -8.975 -31.693 1.00 85.69 348 ILE A O 1
ATOM 2748 N N . LYS A 1 349 ? 20.923 -10.156 -32.780 1.00 86.19 349 LYS A N 1
ATOM 2749 C CA . LYS A 1 349 ? 21.861 -10.581 -33.829 1.00 86.19 349 LYS A CA 1
ATOM 2750 C C . LYS A 1 349 ? 22.413 -9.401 -34.629 1.00 86.19 349 LYS A C 1
ATOM 2752 O O . LYS A 1 349 ? 23.610 -9.384 -34.882 1.00 86.19 349 LYS A O 1
ATOM 2757 N N . MET A 1 350 ? 21.565 -8.445 -35.015 1.00 85.12 350 MET A N 1
ATOM 2758 C CA . MET A 1 350 ? 21.974 -7.254 -35.767 1.00 85.12 350 MET A CA 1
ATOM 2759 C C . MET A 1 350 ? 22.968 -6.409 -34.973 1.00 85.12 350 MET A C 1
ATOM 2761 O O . MET A 1 350 ? 23.957 -5.978 -35.555 1.00 85.12 350 MET A O 1
ATOM 2765 N N . GLU A 1 351 ? 22.747 -6.255 -33.666 1.00 85.50 351 GLU A N 1
ATOM 2766 C CA . GLU A 1 351 ? 23.687 -5.610 -32.743 1.00 85.50 351 GLU A CA 1
ATOM 2767 C C . GLU A 1 351 ? 25.026 -6.364 -32.721 1.00 85.50 351 GLU A C 1
ATOM 2769 O O . GLU A 1 351 ? 26.046 -5.800 -33.110 1.00 85.50 351 GLU A O 1
ATOM 2774 N N . SER A 1 352 ? 25.008 -7.672 -32.438 1.00 81.50 352 SER A N 1
ATOM 2775 C CA . SER A 1 352 ? 26.232 -8.487 -32.354 1.00 81.50 352 SER A CA 1
ATOM 2776 C C . SER A 1 352 ? 27.021 -8.605 -33.669 1.00 81.50 352 SER A C 1
ATOM 2778 O O . SER A 1 352 ? 28.192 -8.977 -33.663 1.00 81.50 352 SER A O 1
ATOM 2780 N N . SER A 1 353 ? 26.373 -8.333 -34.809 1.00 77.75 353 SER A N 1
ATOM 2781 C CA . SER A 1 353 ? 26.981 -8.355 -36.146 1.00 77.75 353 SER A CA 1
ATOM 2782 C C . SER A 1 353 ? 27.448 -6.980 -36.636 1.00 77.75 353 SER A C 1
ATOM 2784 O O . SER A 1 353 ? 27.913 -6.872 -37.772 1.00 77.75 353 SER A O 1
ATOM 2786 N N . GLY A 1 354 ? 27.286 -5.932 -35.822 1.00 65.12 354 GLY A N 1
ATOM 2787 C CA . GLY A 1 354 ? 27.752 -4.586 -36.135 1.00 65.12 354 GLY A CA 1
ATOM 2788 C C . GLY A 1 354 ? 29.274 -4.545 -36.269 1.00 65.12 354 GLY A C 1
ATOM 2789 O O . GLY A 1 354 ? 29.993 -5.055 -35.413 1.00 65.12 354 GLY A O 1
ATOM 2790 N N . ALA A 1 355 ? 29.766 -3.954 -37.359 1.00 58.38 355 ALA A N 1
ATOM 2791 C CA . ALA A 1 355 ? 31.186 -3.656 -37.505 1.00 58.38 355 ALA A CA 1
ATOM 2792 C C . ALA A 1 355 ? 31.563 -2.470 -36.606 1.00 58.38 355 ALA A C 1
ATOM 2794 O O . ALA A 1 355 ? 30.774 -1.530 -36.459 1.00 58.38 355 ALA A O 1
ATOM 2795 N N . ASP A 1 356 ? 32.777 -2.492 -36.053 1.00 56.00 356 ASP A N 1
ATOM 2796 C CA . ASP A 1 356 ? 33.307 -1.368 -35.287 1.00 56.00 356 ASP A CA 1
ATOM 2797 C C . ASP A 1 356 ? 33.273 -0.102 -36.162 1.00 56.00 356 ASP A C 1
ATOM 2799 O O . ASP A 1 356 ? 33.741 -0.100 -37.301 1.00 56.00 356 ASP A O 1
ATOM 2803 N N . TRP A 1 357 ? 32.766 1.012 -35.624 1.00 47.94 357 TRP A N 1
ATOM 2804 C CA . TRP A 1 357 ? 32.605 2.291 -36.345 1.00 47.94 357 TRP A CA 1
ATOM 2805 C C . TRP A 1 357 ? 33.886 2.807 -37.048 1.00 47.94 357 TRP A C 1
ATOM 2807 O O . TRP A 1 357 ? 33.814 3.652 -37.937 1.00 47.94 357 TRP A O 1
ATOM 2817 N N . HIS A 1 358 ? 35.066 2.290 -36.688 1.00 47.69 358 HIS A N 1
ATOM 2818 C CA . HIS A 1 358 ? 36.346 2.627 -37.320 1.00 47.69 358 HIS A CA 1
ATOM 2819 C C . HIS A 1 358 ? 36.620 1.945 -38.670 1.00 47.69 358 HIS A C 1
ATOM 2821 O O . HIS A 1 358 ? 37.556 2.366 -39.347 1.00 47.69 358 HIS A O 1
ATOM 2827 N N . ASP A 1 359 ? 35.817 0.966 -39.090 1.00 40.69 359 ASP A N 1
ATOM 2828 C CA . ASP A 1 359 ? 35.979 0.303 -40.394 1.00 40.69 359 ASP A CA 1
ATOM 2829 C C . ASP A 1 359 ? 35.253 1.024 -41.544 1.00 40.69 359 ASP A C 1
ATOM 2831 O O . ASP A 1 359 ? 35.308 0.584 -42.695 1.00 40.69 359 ASP A O 1
ATOM 2835 N N . PHE A 1 360 ? 34.608 2.167 -41.281 1.00 40.38 360 PHE A N 1
ATOM 2836 C CA . PHE A 1 360 ? 34.119 3.036 -42.347 1.00 40.38 360 PHE A CA 1
ATOM 2837 C C . PHE A 1 360 ? 35.261 3.931 -42.854 1.00 40.38 360 PHE A C 1
ATOM 2839 O O . PHE A 1 360 ? 35.714 4.808 -42.111 1.00 40.38 360 PHE A O 1
ATOM 2846 N N . PRO A 1 361 ? 35.736 3.771 -44.110 1.00 37.66 361 PRO A N 1
ATOM 2847 C CA . PRO A 1 361 ? 36.648 4.741 -44.696 1.00 37.66 361 PRO A CA 1
ATOM 2848 C C . PRO A 1 361 ? 35.961 6.104 -44.652 1.00 37.66 361 PRO A C 1
ATOM 2850 O O . PRO A 1 361 ? 34.811 6.230 -45.071 1.00 37.66 361 PRO A O 1
ATOM 2853 N N . SER A 1 362 ? 36.660 7.095 -44.098 1.00 39.41 362 SER A N 1
ATOM 2854 C CA . SER A 1 362 ? 36.227 8.488 -43.996 1.00 39.41 362 SER A CA 1
ATOM 2855 C C . SER A 1 362 ? 35.452 8.904 -45.247 1.00 39.41 362 SER A C 1
ATOM 2857 O O . SER A 1 362 ? 36.042 9.040 -46.323 1.00 39.41 362 SER A O 1
ATOM 2859 N N . LEU A 1 363 ? 34.135 9.072 -45.113 1.00 38.09 363 LEU A N 1
ATOM 2860 C CA . LEU A 1 363 ? 33.312 9.646 -46.171 1.00 38.09 363 LEU A CA 1
ATOM 2861 C C . LEU A 1 363 ? 33.879 11.038 -46.490 1.00 38.09 363 LEU A C 1
ATOM 2863 O O . LEU A 1 363 ? 34.141 11.803 -45.555 1.00 38.09 363 LEU A O 1
ATOM 2867 N N . PRO A 1 364 ? 34.124 11.369 -47.770 1.00 31.55 364 PRO A N 1
ATOM 2868 C CA . PRO A 1 364 ? 34.636 12.681 -48.123 1.00 31.55 364 PRO A CA 1
ATOM 2869 C C . PRO A 1 364 ? 33.632 13.755 -47.674 1.00 31.55 364 PRO A C 1
ATOM 2871 O O . PRO A 1 364 ? 32.420 13.528 -47.759 1.00 31.55 364 PRO A O 1
ATOM 2874 N N . PRO A 1 365 ? 34.110 14.909 -47.176 1.00 41.88 365 PRO A N 1
ATOM 2875 C CA . PRO A 1 365 ? 33.231 16.018 -46.829 1.00 41.88 365 PRO A CA 1
ATOM 2876 C C . PRO A 1 365 ? 32.438 16.453 -48.071 1.00 41.88 365 PRO A C 1
ATOM 2878 O O . PRO A 1 365 ? 33.007 16.533 -49.162 1.00 41.88 365 PRO A O 1
ATOM 2881 N N . CYS A 1 366 ? 31.129 16.661 -47.889 1.00 38.75 366 CYS A N 1
ATOM 2882 C CA . CYS A 1 366 ? 30.206 17.139 -48.924 1.00 38.75 366 CYS A CA 1
ATOM 2883 C C . CYS A 1 366 ? 30.581 18.526 -49.449 1.00 38.75 366 CYS A C 1
ATOM 2885 O O . CYS A 1 366 ? 31.015 19.366 -48.626 1.00 38.75 366 CYS A O 1
#

Organism: Taenia asiatica (NCBI:txid60517)

pLDDT: mean 79.41, std 14.73, range [28.78, 95.56]

Sequence (366 aa):
LHESITFDWDFKLSLMTDLVRGMEYLHSTSLKAHGRLKSTNCVVNRRWVLKITDFGVPKICNLTEQLWTSPELLRDETAALIGTKPGDVYAFAIIMHEVFYLPVEDILKRVVARESIPPAYKDILARAWAENPNLRPTFGDLNGEIQQMTKGKKTNIVEHMSKMMEDYSCRLEEQVKTRTQELEIEKRKKDLPIQRMLLPFVAEALKAGVAVAPEGYDEVSIDNSDIVGFTRISAMSTPLQVVDLLNDLCTLFDKTIANYGVYKIETIGDAYMVASGLPVRNARRHTGVVATMALDLLSVCGTFTIKHLLEVPLRLHIGLHSGPRVAGVVGLTMPRYRLFGDTVNRTIKMESSGADWHDFPSLPPC

Secondary structure (DSSP, 8-state):
--------HHHHHHHHHHHHHHHHHHHHSTT---S---GGGEEE-TT--EEE-S-SPPP---TT--TTS-HHHHH-HHHHHH--HHHHHHHHHHHHHHHHH--GGGTTT--S-SS---HHHHHHHHHHT-SSGGGSPPHHHHHHHHHHHHTTTHHHHHHHHHHHHHHHHHHHHHHHHHHHHHHHHHHHHHHHHHHHHS-HHHHHHHHTT-----EEEEEEEEEEEEETTHHHHHHTS-HHHHHHHHHHHHHHHHHHHTTTTPEEEP-SSS-EEEEESSSS--TTHHHHHHHHHHHHHHHHHTT---TT-TTS---EEEEEEEEEEEEEEE-SSS-EEEEESHHHHHHHHHHHTPPPGGGS--PPP-

Radius of gyration: 42.86 Å; chains: 1; bounding box: 84×46×111 Å